Protein AF-A0A8S9LIY4-F1 (afdb_monomer)

InterPro domains:
  IPR002048 EF-hand domain [PF13499] (21-71)
  IPR002048 EF-hand domain [PF13499] (81-145)
  IPR002048 EF-hand domain [PS50222] (8-41)
  IPR002048 EF-hand domain [PS50222] (42-77)
  IPR002048 EF-hand domain [PS50222] (79-114)
  IPR002048 EF-hand domain [PS50222] (115-150)
  IPR002048 EF-hand domain [SM00054] (12-38)
  IPR002048 EF-hand domain [SM00054] (46-74)
  IPR002048 EF-hand domain [SM00054] (83-111)
  IPR002048 EF-hand domain [SM00054] (119-147)
  IPR002048 EF-hand domain [cd00051] (83-145)
  IPR011992 EF-hand domain pair [SSF47473] (21-152)
  IPR018247 EF-Hand 1, calcium-binding site [PS00018] (55-67)
  IPR018247 EF-Hand 1, calcium-binding site [PS00018] (92-104)
  IPR018247 EF-Hand 1, calcium-binding site [PS00018] (128-140)

Nearest PDB structures (foldseek):
  2f2p-assembly1_A  TM=7.653E-01  e=2.670E-17  Bos taurus
  4e53-assembly2_B  TM=7.911E-01  e=5.094E-17  Mus musculus
  6dah-assembly4_D  TM=6.754E-01  e=2.111E-17  Homo sapiens
  1k93-assembly2_E  TM=5.126E-01  e=1.080E-15  Homo sapiens
  3g43-assembly1_C  TM=4.622E-01  e=1.967E-16  Homo sapiens

Radius of gyration: 24.51 Å; Cα contacts (8 Å, |Δi|>4): 371; chains: 1; bounding box: 62×74×58 Å

pLDDT: mean 70.47, std 18.88, range [30.75, 98.31]

Foldseek 3Di:
DDDPDDDDDPVRVVVLCVVQDDPQWAALVSVQVSCVVVVDHDDSVVSQVLCVVQVPVPPRTAGPVSVVVSCVVVVVVVVVVVVLVVVVCQQCVVPPQWHALVSVQVSCVVVVHHDDSVLSQVVQVVLPPPPPRIHGSVSSVCQQVLAFPPDDDPPPDGDGGGDLVSQLSVQDVLLLVLLVVVCVVLPAAAEEEQEDPVQFDWDQDPVRDTDTPCVQSVVLRQLVNQCLQCPVPDFFAGEYEYHYPDPDPCRNVVVVVGHNYDYLVVSCVSDVVPDPDPVSSVSSSSSNNVSHPYYEYCFDPDLPHRHSGQPCVGHVDGDPRSVVVVVVVVVVVD

Sequence (334 aa):
MRSLGQNPTEAELQDMINEVDADGCITTKELGTVMRSLGQNPTEAELQDMINEVDADGNGTIDFPEFLNLMARKMKDTDSEEELKEAFRVFDKDQNGFISAAELRHVMTNLGEKLTDEEVDEMIKEADVDGDGQINYEEFVKVMMAKFVECKDRGNRSSVMLPYSFLPNMAAPSLRNAAEKIKAQLGDYDAIHVRRGDKLKTRKDRFGVERIQFPHLDRDTRPEFILRRIEKKIPHGRTLFIGSNERTPGFFSPLAVRYKLAYSSNFSEVMDPIIKNNYQLFMVERLVMMGAKTFFKTFKEYETDLTLTDDPKKNKNWEIPVYTMEDERKESVS

Organism: Brassica cretica (NCBI:txid69181)

Secondary structure (DSSP, 8-state):
-PPTT-PPPHHHHHHHHHHH-SSS-B-HHHHHHHHHHTT----HHHHHHHHHHH-SS-SSSB-HHHHHHHHHHHHHHHHHHHHHHHHHHHH-SS-SSEE-HHHHHHHHHHTT----HHHHHHHHHTT-SS-SSSEEHHHHHHHHHHHSTTEE-TT--EE----TTTHHHHS-HHHHHHHHHHHHHH-SEEEEEE--TTT--EEE-TTS-EEES-HHHHHHTSHHHHHHHHTTTS-TT-EEEEEE---STTTTGGGGGTSEEE-GGGGHHHHTTT--SHHHHHHHHHHHHHT-SSEEESS-SSTT-EES---TTT-SS-PPPTTTHHHHHHHTT-

Mean predicted aligned error: 18.17 Å

Structure (mmCIF, N/CA/C/O backbone):
data_AF-A0A8S9LIY4-F1
#
_entry.id   AF-A0A8S9LIY4-F1
#
loop_
_atom_site.group_PDB
_atom_site.id
_atom_site.type_symbol
_atom_site.label_atom_id
_atom_site.label_alt_id
_atom_site.label_comp_id
_atom_site.label_asym_id
_atom_site.label_entity_id
_atom_site.label_seq_id
_atom_site.pdbx_PDB_ins_code
_atom_site.Cartn_x
_atom_site.Cartn_y
_atom_site.Cartn_z
_atom_site.occupancy
_atom_site.B_iso_or_equiv
_atom_site.auth_seq_id
_atom_site.auth_comp_id
_atom_site.auth_asym_id
_atom_site.auth_atom_id
_atom_site.pdbx_PDB_model_num
ATOM 1 N N . MET A 1 1 ? 28.473 34.240 -8.766 1.00 31.59 1 MET A N 1
ATOM 2 C CA . MET A 1 1 ? 28.123 33.642 -7.459 1.00 31.59 1 MET A CA 1
ATOM 3 C C . MET A 1 1 ? 26.763 32.982 -7.622 1.00 31.59 1 MET A C 1
ATOM 5 O O . MET A 1 1 ? 25.798 33.706 -7.831 1.00 31.59 1 MET A O 1
ATOM 9 N N . ARG A 1 2 ? 26.706 31.643 -7.657 1.00 36.44 2 ARG A N 1
ATOM 10 C CA . ARG A 1 2 ? 25.443 30.883 -7.727 1.00 36.44 2 ARG A CA 1
ATOM 11 C C . ARG A 1 2 ? 24.702 30.995 -6.388 1.00 36.44 2 ARG A C 1
ATOM 13 O O . ARG A 1 2 ? 25.347 31.000 -5.341 1.00 36.44 2 ARG A O 1
ATOM 20 N N . SER A 1 3 ? 23.372 31.077 -6.423 1.00 30.75 3 SER A N 1
ATOM 21 C CA . SER A 1 3 ? 22.535 30.813 -5.251 1.00 30.75 3 SER A CA 1
ATOM 22 C C . SER A 1 3 ? 22.526 29.308 -4.992 1.00 30.75 3 SER A C 1
ATOM 24 O O . SER A 1 3 ? 22.235 28.533 -5.901 1.00 30.75 3 SER A O 1
ATOM 26 N N . LEU A 1 4 ? 22.862 28.905 -3.770 1.00 35.00 4 LEU A N 1
ATOM 27 C CA . LEU A 1 4 ? 22.753 27.526 -3.293 1.00 35.00 4 LEU A CA 1
ATOM 28 C C . LEU A 1 4 ? 21.287 27.071 -3.436 1.00 35.00 4 LEU A C 1
ATOM 30 O O . LEU A 1 4 ? 20.407 27.740 -2.897 1.00 35.00 4 LEU A O 1
ATOM 34 N N . GLY A 1 5 ? 21.030 26.003 -4.200 1.00 40.34 5 GLY A N 1
ATOM 35 C CA . GLY A 1 5 ? 19.692 25.402 -4.344 1.00 40.34 5 GLY A CA 1
ATOM 36 C C . GLY A 1 5 ? 19.106 25.317 -5.762 1.00 40.34 5 GLY A C 1
ATOM 37 O O . GLY A 1 5 ? 17.924 25.024 -5.901 1.00 40.34 5 GLY A O 1
ATOM 38 N N . GLN A 1 6 ? 19.875 25.579 -6.828 1.00 40.19 6 GLN A N 1
ATOM 39 C CA . GLN A 1 6 ? 19.464 25.209 -8.192 1.00 40.19 6 GLN A CA 1
ATOM 40 C C . GLN A 1 6 ? 20.325 24.064 -8.717 1.00 40.19 6 GLN A C 1
ATOM 42 O O . GLN A 1 6 ? 21.547 24.196 -8.803 1.00 40.19 6 GLN A O 1
ATOM 47 N N . ASN A 1 7 ? 19.663 22.968 -9.092 1.00 45.53 7 ASN A N 1
ATOM 48 C CA . ASN A 1 7 ? 20.298 21.836 -9.752 1.00 45.53 7 ASN A CA 1
ATOM 49 C C . ASN A 1 7 ? 20.911 22.269 -11.091 1.00 45.53 7 ASN A C 1
ATOM 51 O O . ASN A 1 7 ? 20.241 22.980 -11.850 1.00 45.53 7 ASN A O 1
ATOM 55 N N . PRO A 1 8 ? 22.155 21.852 -11.392 1.00 54.28 8 PRO A N 1
ATOM 56 C CA . PRO A 1 8 ? 22.791 22.165 -12.661 1.00 54.28 8 PRO A CA 1
ATOM 57 C C . PRO A 1 8 ? 21.979 21.579 -13.820 1.00 54.28 8 PRO A C 1
ATOM 59 O O . PRO A 1 8 ? 21.509 20.441 -13.777 1.00 54.28 8 PRO A O 1
ATOM 62 N N . THR A 1 9 ? 21.787 22.385 -14.855 1.00 58.50 9 THR A N 1
ATOM 63 C CA . THR A 1 9 ? 21.124 21.990 -16.100 1.00 58.50 9 THR A CA 1
ATOM 64 C C . THR A 1 9 ? 21.966 20.976 -16.878 1.00 58.50 9 THR A C 1
ATOM 66 O O . THR A 1 9 ? 23.175 20.884 -16.690 1.00 58.50 9 THR A O 1
ATOM 69 N N . GLU A 1 10 ? 21.342 20.235 -17.800 1.00 51.16 10 GLU A N 1
ATOM 70 C CA . GLU A 1 10 ? 22.031 19.285 -18.694 1.00 51.16 10 GLU A CA 1
ATOM 71 C C . GLU A 1 10 ? 23.231 19.925 -19.417 1.00 51.16 10 GLU A C 1
ATOM 73 O O . GLU A 1 10 ? 24.284 19.306 -19.532 1.00 51.16 10 GLU A O 1
ATOM 78 N N . ALA A 1 11 ? 23.106 21.197 -19.811 1.00 57.12 11 ALA A N 1
ATOM 79 C CA . ALA A 1 11 ? 24.188 21.968 -20.419 1.00 57.12 11 ALA A CA 1
ATOM 80 C C . ALA A 1 11 ? 25.346 22.245 -19.443 1.00 57.12 11 ALA A C 1
ATOM 82 O O . ALA A 1 11 ? 26.505 22.118 -19.814 1.00 57.12 11 ALA A O 1
ATOM 83 N N . GLU A 1 12 ? 25.052 22.567 -18.182 1.00 61.72 12 GLU A N 1
ATOM 84 C CA . GLU A 1 12 ? 26.084 22.804 -17.165 1.00 61.72 12 GLU A CA 1
ATOM 85 C C . GLU A 1 12 ? 26.792 21.507 -16.757 1.00 61.72 12 GLU A C 1
ATOM 87 O O . GLU A 1 12 ? 27.991 21.522 -16.502 1.00 61.72 12 GLU A O 1
ATOM 92 N N . LEU A 1 13 ? 26.073 20.381 -16.725 1.00 57.84 13 LEU A N 1
ATOM 93 C CA . LEU A 1 13 ? 26.670 19.060 -16.518 1.00 57.84 13 LEU A CA 1
ATOM 94 C C . LEU A 1 13 ? 27.585 18.678 -17.684 1.00 57.84 1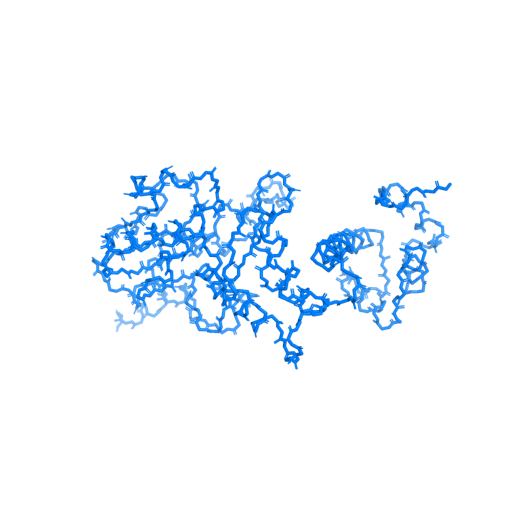3 LEU A C 1
ATOM 96 O O . LEU A 1 13 ? 28.661 18.134 -17.460 1.00 57.84 13 LEU A O 1
ATOM 100 N N . GLN A 1 14 ? 27.183 19.000 -18.913 1.00 59.78 14 GLN A N 1
ATOM 101 C CA . GLN A 1 14 ? 27.998 18.768 -20.098 1.00 59.78 14 GLN A CA 1
ATOM 102 C C . GLN A 1 14 ? 29.264 19.635 -20.106 1.00 59.78 14 GLN A C 1
ATOM 104 O O . GLN A 1 14 ? 30.338 19.132 -20.424 1.00 59.78 14 GLN A O 1
ATOM 109 N N . ASP A 1 15 ? 29.168 20.897 -19.686 1.00 67.25 15 ASP A N 1
ATOM 110 C CA . ASP A 1 15 ? 30.331 21.778 -19.546 1.00 67.25 15 ASP A CA 1
ATOM 111 C C . ASP A 1 15 ? 31.303 21.273 -18.467 1.00 67.25 15 ASP A C 1
ATOM 113 O O . ASP A 1 15 ? 32.504 21.207 -18.713 1.00 67.25 15 ASP A O 1
ATOM 117 N N . MET A 1 16 ? 30.798 20.828 -17.310 1.00 63.75 16 MET A N 1
ATOM 118 C CA . MET A 1 16 ? 31.630 20.267 -16.235 1.00 63.75 16 MET A CA 1
ATOM 119 C C . MET A 1 16 ? 32.363 18.987 -16.651 1.00 63.75 16 MET A C 1
ATOM 121 O O . MET A 1 16 ? 33.487 18.771 -16.208 1.00 63.75 16 MET A O 1
ATOM 125 N N . ILE A 1 17 ? 31.744 18.147 -17.489 1.00 59.59 17 ILE A N 1
ATOM 126 C CA . ILE A 1 17 ? 32.388 16.954 -18.056 1.00 59.59 17 ILE A CA 1
ATOM 127 C C . ILE A 1 17 ? 33.463 17.361 -19.052 1.00 59.59 17 ILE A C 1
ATOM 129 O O . ILE A 1 17 ? 34.583 16.895 -18.927 1.00 59.59 17 ILE A O 1
ATOM 133 N N . ASN A 1 18 ? 33.167 18.260 -19.992 1.00 66.38 18 ASN A N 1
ATOM 134 C CA . ASN A 1 18 ? 34.141 18.703 -20.996 1.00 66.38 18 ASN A CA 1
ATOM 135 C C . ASN A 1 18 ? 35.391 19.358 -20.370 1.00 66.38 18 ASN A C 1
ATOM 137 O O . ASN A 1 18 ? 36.435 19.438 -21.013 1.00 66.38 18 ASN A O 1
ATOM 141 N N . GLU A 1 19 ? 35.289 19.857 -19.134 1.00 66.00 19 GLU A N 1
ATOM 142 C CA . GLU A 1 19 ? 36.422 20.392 -18.370 1.00 66.00 19 GLU A CA 1
ATOM 143 C C . GLU A 1 19 ? 37.324 19.309 -17.751 1.00 66.00 19 GLU A C 1
ATOM 145 O O . GLU A 1 19 ? 38.500 19.583 -17.497 1.00 66.00 19 GLU A O 1
ATOM 150 N N . VAL A 1 20 ? 36.803 18.102 -17.499 1.00 63.50 20 VAL A N 1
ATOM 151 C CA . VAL A 1 20 ? 37.546 16.990 -16.872 1.00 63.50 20 VAL A CA 1
ATOM 152 C C . VAL A 1 20 ? 37.834 15.826 -17.821 1.00 63.50 20 VAL A C 1
ATOM 154 O O . VAL A 1 20 ? 38.796 15.106 -17.589 1.00 63.50 20 VAL A O 1
ATOM 157 N N . ASP A 1 21 ? 37.031 15.657 -18.867 1.00 65.19 21 ASP A N 1
ATOM 158 C CA . ASP A 1 21 ? 37.103 14.588 -19.858 1.00 65.19 21 ASP A CA 1
ATOM 159 C C . ASP A 1 21 ? 37.876 15.070 -21.095 1.00 65.19 21 ASP A C 1
ATOM 161 O O . ASP A 1 21 ? 37.466 16.003 -21.791 1.00 65.19 21 ASP A O 1
ATOM 165 N N . ALA A 1 22 ? 39.020 14.437 -21.356 1.00 61.66 22 ALA A N 1
ATOM 166 C CA . ALA A 1 22 ? 39.884 14.754 -22.490 1.00 61.66 22 ALA A CA 1
ATOM 167 C C . ALA A 1 22 ? 39.866 13.683 -23.597 1.00 61.66 22 ALA A C 1
ATOM 169 O O . ALA A 1 22 ? 40.333 13.961 -24.706 1.00 61.66 22 ALA A O 1
ATOM 170 N N . ASP A 1 23 ? 39.369 12.476 -23.317 1.00 68.19 23 ASP A N 1
ATOM 171 C CA . ASP A 1 23 ? 39.436 11.311 -24.210 1.00 68.19 23 ASP A CA 1
ATOM 172 C C . ASP A 1 23 ? 38.068 10.672 -24.522 1.00 68.19 23 ASP A C 1
ATOM 174 O O . ASP A 1 23 ? 37.993 9.748 -25.337 1.00 68.19 23 ASP A O 1
ATOM 178 N N . GLY A 1 24 ? 36.984 11.239 -23.990 1.00 63.53 24 GLY A N 1
ATOM 179 C CA . GLY A 1 24 ? 35.602 10.811 -24.186 1.00 63.53 24 GLY A CA 1
ATOM 180 C C . GLY A 1 24 ? 35.134 9.753 -23.185 1.00 63.53 24 GLY A C 1
ATOM 181 O O . GLY A 1 24 ? 34.085 9.148 -23.422 1.00 63.53 24 GLY A O 1
ATOM 182 N N . CYS A 1 25 ? 35.914 9.473 -22.135 1.00 66.75 25 CYS A N 1
ATOM 183 C CA . CYS A 1 25 ? 35.645 8.457 -21.118 1.00 66.75 25 CYS A CA 1
ATOM 184 C C . CYS A 1 25 ? 35.995 8.996 -19.723 1.00 66.75 25 CYS A C 1
ATOM 186 O O . CYS A 1 25 ? 37.071 9.531 -19.495 1.00 66.75 25 CYS A O 1
ATOM 188 N N . ILE A 1 26 ? 35.110 8.808 -18.743 1.00 69.38 26 ILE A N 1
ATOM 189 C CA . ILE A 1 26 ? 35.306 9.316 -17.381 1.00 69.38 26 ILE A CA 1
ATOM 190 C C . ILE A 1 26 ? 35.890 8.210 -16.500 1.00 69.38 26 ILE A C 1
ATOM 192 O O . ILE A 1 26 ? 35.256 7.185 -16.235 1.00 69.38 26 ILE A O 1
ATOM 196 N N . THR A 1 27 ? 37.100 8.435 -15.998 1.00 78.06 27 THR A N 1
ATOM 197 C CA . THR A 1 27 ? 37.787 7.544 -15.054 1.00 78.06 27 THR A CA 1
ATOM 198 C C . THR A 1 27 ? 37.346 7.775 -13.600 1.00 78.06 27 THR A C 1
ATOM 200 O O . THR A 1 27 ? 36.755 8.803 -13.259 1.00 78.06 27 THR A O 1
ATOM 203 N N . THR A 1 28 ? 37.698 6.856 -12.684 1.00 74.75 28 THR A N 1
ATOM 204 C CA . THR A 1 28 ? 37.429 6.981 -11.227 1.00 74.75 28 THR A CA 1
ATOM 205 C C . THR A 1 28 ? 37.903 8.323 -10.656 1.00 74.75 28 THR A C 1
ATOM 207 O O . THR A 1 28 ? 37.235 8.941 -9.823 1.00 74.75 28 THR A O 1
ATOM 210 N N . LYS A 1 29 ? 39.050 8.812 -11.139 1.00 78.75 29 LYS A N 1
ATOM 211 C CA . LYS A 1 29 ? 39.688 10.050 -10.677 1.00 78.75 29 LYS A CA 1
ATOM 212 C C . LYS A 1 29 ? 38.955 11.294 -11.165 1.00 78.75 29 LYS A C 1
ATOM 214 O O . LYS A 1 29 ? 38.803 12.251 -10.398 1.00 78.75 29 LYS A O 1
ATOM 219 N N . GLU A 1 30 ? 38.504 11.283 -12.413 1.00 76.56 30 GLU A N 1
ATOM 220 C CA . GLU A 1 30 ? 37.721 12.375 -12.999 1.00 76.56 30 GLU A CA 1
ATOM 221 C C . GLU A 1 30 ? 36.338 12.435 -12.353 1.00 76.56 30 GLU A C 1
ATOM 223 O O . GLU A 1 30 ? 35.937 13.500 -11.882 1.00 76.56 30 GLU A O 1
ATOM 228 N N . LEU A 1 31 ? 35.687 11.281 -12.161 1.00 72.75 31 LEU A N 1
ATOM 229 C CA . LEU A 1 31 ? 34.431 11.174 -11.418 1.00 72.75 31 LEU A CA 1
ATOM 230 C C . LEU A 1 31 ? 34.564 11.735 -9.994 1.00 72.75 31 LEU A C 1
ATOM 232 O O . LEU A 1 31 ? 33.757 12.560 -9.566 1.00 72.75 31 LEU A O 1
ATOM 236 N N . GLY A 1 32 ? 35.625 11.366 -9.272 1.00 74.12 32 GLY A N 1
ATOM 237 C CA . GLY A 1 32 ? 35.889 11.898 -7.934 1.00 74.12 32 GLY A CA 1
ATOM 238 C C . GLY A 1 32 ? 36.123 13.412 -7.916 1.00 74.12 32 GLY A C 1
ATOM 239 O O . GLY A 1 32 ? 35.762 14.084 -6.949 1.00 74.12 32 GLY A O 1
ATOM 240 N N . THR A 1 33 ? 36.707 13.969 -8.977 1.00 76.75 33 THR A N 1
ATOM 241 C CA . THR A 1 33 ? 36.924 15.418 -9.115 1.00 76.75 33 THR A CA 1
ATOM 242 C C . THR A 1 33 ? 35.603 16.154 -9.331 1.00 76.75 33 THR A C 1
ATOM 244 O O . THR A 1 33 ? 35.338 17.140 -8.639 1.00 76.75 33 THR A O 1
ATOM 247 N N . VAL A 1 34 ? 34.731 15.623 -10.192 1.00 70.75 34 VAL A N 1
ATOM 248 C CA . VAL A 1 34 ? 33.385 16.166 -10.427 1.00 70.75 34 VAL A CA 1
ATOM 249 C C . VAL A 1 34 ? 32.536 16.098 -9.156 1.00 70.75 34 VAL A C 1
ATOM 251 O O . VAL A 1 34 ? 31.942 17.102 -8.763 1.00 70.75 34 VAL A O 1
ATOM 254 N N . MET A 1 35 ? 32.531 14.971 -8.442 1.00 64.75 35 MET A N 1
ATOM 255 C CA . MET A 1 35 ? 31.738 14.817 -7.214 1.00 64.75 35 MET A CA 1
ATOM 256 C C . MET A 1 35 ? 32.182 15.768 -6.096 1.00 64.75 35 MET A C 1
ATOM 258 O O . MET A 1 35 ? 31.339 16.357 -5.419 1.00 64.75 35 MET A O 1
ATOM 262 N N . ARG A 1 36 ? 33.491 16.012 -5.962 1.00 73.50 36 ARG A N 1
ATOM 263 C CA . ARG A 1 36 ? 34.022 17.015 -5.024 1.00 73.50 36 ARG A CA 1
ATOM 264 C C . ARG A 1 36 ? 33.662 18.441 -5.410 1.00 73.50 36 ARG A C 1
ATOM 266 O O . ARG A 1 36 ? 33.366 19.247 -4.530 1.00 73.50 36 ARG A O 1
ATOM 273 N N . SER A 1 37 ? 33.616 18.750 -6.706 1.00 62.12 37 SER A N 1
ATOM 274 C CA . SER A 1 37 ? 33.167 20.063 -7.190 1.00 62.12 37 SER A CA 1
ATOM 275 C C . SER A 1 37 ? 31.679 20.330 -6.917 1.00 62.12 37 SER A C 1
ATOM 277 O O . SER A 1 37 ? 31.279 21.482 -6.759 1.00 62.12 37 SER A O 1
ATOM 279 N N . LEU A 1 38 ? 30.881 19.263 -6.781 1.00 56.81 38 LEU A N 1
ATOM 280 C CA . LEU A 1 38 ? 29.472 19.297 -6.379 1.00 56.81 38 LEU A CA 1
ATOM 281 C C . LEU A 1 38 ? 29.272 19.233 -4.853 1.00 56.81 38 LEU A C 1
ATOM 283 O O . LEU A 1 38 ? 28.139 19.181 -4.386 1.00 56.81 38 LEU A O 1
ATOM 287 N N . GLY A 1 39 ? 30.355 19.261 -4.067 1.00 57.34 39 GLY A N 1
ATOM 288 C CA . GLY A 1 39 ? 30.297 19.297 -2.604 1.00 57.34 39 GLY A CA 1
ATOM 289 C C . GLY A 1 39 ? 30.223 17.930 -1.917 1.00 57.34 39 GLY A C 1
ATOM 290 O O . GLY A 1 39 ? 30.012 17.884 -0.707 1.00 57.34 39 GLY A O 1
ATOM 291 N N . GLN A 1 40 ? 30.416 16.825 -2.644 1.00 58.44 40 GLN A N 1
ATOM 292 C CA . GLN A 1 40 ? 30.444 15.466 -2.086 1.00 58.44 40 GLN A CA 1
ATOM 293 C C . GLN A 1 40 ? 31.883 14.961 -1.895 1.00 58.44 40 GLN A C 1
ATOM 295 O O . GLN A 1 40 ? 32.762 15.271 -2.690 1.00 58.44 40 GLN A O 1
ATOM 300 N N . ASN A 1 41 ? 32.138 14.132 -0.877 1.00 70.12 41 ASN A N 1
ATOM 301 C CA . ASN A 1 41 ? 33.466 13.554 -0.605 1.00 70.12 41 ASN A CA 1
ATOM 302 C C . ASN A 1 41 ? 33.443 12.013 -0.632 1.00 70.12 41 ASN A C 1
ATOM 304 O O . ASN A 1 41 ? 33.554 11.389 0.423 1.00 70.12 41 ASN A O 1
ATOM 308 N N . PRO A 1 42 ? 33.305 11.390 -1.814 1.00 71.50 42 PRO A N 1
ATOM 309 C CA . PRO A 1 42 ? 33.322 9.936 -1.933 1.00 71.50 42 PRO A CA 1
ATOM 310 C C . PRO A 1 42 ? 34.735 9.357 -1.764 1.00 71.50 42 PRO A C 1
ATOM 312 O O . PRO A 1 42 ? 35.741 9.978 -2.133 1.00 71.50 42 PRO A O 1
ATOM 315 N N . THR A 1 43 ? 34.798 8.144 -1.225 1.00 79.50 43 THR A N 1
ATOM 316 C CA . THR A 1 43 ? 36.000 7.306 -1.141 1.00 79.50 43 THR A CA 1
ATOM 317 C C . THR A 1 43 ? 36.289 6.604 -2.471 1.00 79.50 43 THR A C 1
ATOM 319 O O . THR A 1 43 ? 35.407 6.438 -3.307 1.00 79.50 43 THR A O 1
ATOM 322 N N . GLU A 1 44 ? 37.527 6.140 -2.673 1.00 77.12 44 GLU A N 1
ATOM 323 C CA . GLU A 1 44 ? 37.910 5.432 -3.909 1.00 77.12 44 GLU A CA 1
ATOM 324 C C . GLU A 1 44 ? 37.104 4.136 -4.117 1.00 77.12 44 GLU A C 1
ATOM 326 O O . GLU A 1 44 ? 36.789 3.778 -5.247 1.00 77.12 44 GLU A O 1
ATOM 331 N N . ALA A 1 45 ? 36.731 3.455 -3.027 1.00 75.12 45 ALA A N 1
ATOM 332 C CA . ALA A 1 45 ? 35.885 2.264 -3.084 1.00 75.12 45 ALA A CA 1
ATOM 333 C C . ALA A 1 45 ? 34.463 2.608 -3.554 1.00 75.12 45 ALA A C 1
ATOM 335 O O . ALA A 1 45 ? 33.942 1.951 -4.449 1.00 75.12 45 ALA A O 1
ATOM 336 N N . GLU A 1 46 ? 33.875 3.685 -3.024 1.00 69.50 46 GLU A N 1
ATOM 337 C CA . GLU A 1 46 ? 32.558 4.165 -3.459 1.00 69.50 46 GLU A CA 1
ATOM 338 C C . GLU A 1 46 ? 32.579 4.634 -4.917 1.00 69.50 46 GLU A C 1
ATOM 340 O O . GLU A 1 46 ? 31.636 4.368 -5.654 1.00 69.50 46 GLU A O 1
ATOM 345 N N . LEU A 1 47 ? 33.660 5.285 -5.362 1.00 74.31 47 LEU A N 1
ATOM 346 C CA . LEU A 1 47 ? 33.832 5.677 -6.764 1.00 74.31 47 LEU A CA 1
ATOM 347 C C . LEU A 1 47 ? 33.908 4.458 -7.690 1.00 74.31 47 LEU A C 1
ATOM 349 O O . LEU A 1 47 ? 33.321 4.474 -8.771 1.00 74.31 47 LEU A O 1
ATOM 353 N N . GLN A 1 48 ? 34.592 3.396 -7.262 1.00 78.44 48 GLN A N 1
ATOM 354 C CA . GLN A 1 48 ? 34.688 2.162 -8.033 1.00 78.44 48 GLN A CA 1
ATOM 355 C C . GLN A 1 48 ? 33.347 1.424 -8.105 1.00 78.44 48 GLN A C 1
ATOM 357 O O . GLN A 1 48 ? 32.970 0.952 -9.176 1.00 78.44 48 GLN A O 1
ATOM 362 N N . ASP A 1 49 ? 32.611 1.352 -6.995 1.00 75.62 49 ASP A N 1
ATOM 363 C CA . ASP A 1 49 ? 31.271 0.760 -6.964 1.00 75.62 49 ASP A CA 1
ATOM 364 C C . ASP A 1 49 ? 30.302 1.545 -7.855 1.00 75.62 49 ASP A C 1
ATOM 366 O O . ASP A 1 49 ? 29.552 0.958 -8.631 1.00 75.62 49 ASP A O 1
ATOM 370 N N . MET A 1 50 ? 30.387 2.877 -7.823 1.00 66.75 50 MET A N 1
ATOM 371 C CA . MET A 1 50 ? 29.605 3.758 -8.686 1.00 66.75 50 MET A CA 1
ATOM 372 C C . MET A 1 50 ? 29.864 3.520 -10.175 1.00 66.75 50 MET A C 1
ATOM 374 O O . MET A 1 50 ? 28.914 3.531 -10.953 1.00 66.75 50 MET A O 1
ATOM 378 N N . ILE A 1 51 ? 31.118 3.278 -10.563 1.00 73.31 51 ILE A N 1
ATOM 379 C CA . ILE A 1 51 ? 31.479 2.919 -11.941 1.00 73.31 51 ILE A CA 1
ATOM 380 C C . ILE A 1 51 ? 30.896 1.558 -12.302 1.00 73.31 51 ILE A C 1
ATOM 382 O O . ILE A 1 51 ? 30.161 1.454 -13.277 1.00 73.31 51 ILE A O 1
ATOM 386 N N . ASN A 1 52 ? 31.111 0.543 -11.465 1.00 76.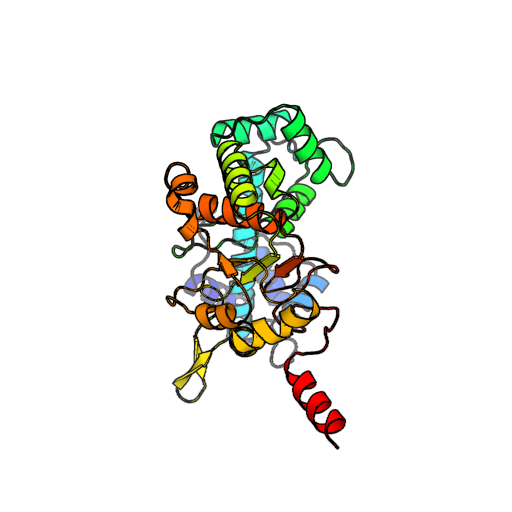38 52 ASN A N 1
ATOM 387 C CA . ASN A 1 52 ? 30.628 -0.818 -11.714 1.00 76.38 52 ASN A CA 1
ATOM 388 C C . ASN A 1 52 ? 29.093 -0.910 -11.854 1.00 76.38 52 ASN A C 1
ATOM 390 O O . ASN A 1 52 ? 28.575 -1.846 -12.462 1.00 76.38 52 ASN A O 1
ATOM 394 N N . GLU A 1 53 ? 28.345 0.023 -11.258 1.00 69.50 53 GLU A N 1
ATOM 395 C CA . GLU A 1 53 ? 26.881 0.061 -11.330 1.00 69.50 53 GLU A CA 1
ATOM 396 C C . GLU A 1 53 ? 26.319 0.592 -12.656 1.00 69.50 53 GLU A C 1
ATOM 398 O O . GLU A 1 53 ? 25.147 0.325 -12.970 1.00 69.50 53 GLU A O 1
ATOM 403 N N . VAL A 1 54 ? 27.104 1.379 -13.397 1.00 65.25 54 VAL A N 1
ATOM 404 C CA . VAL A 1 54 ? 26.655 2.058 -14.625 1.00 65.25 54 VAL A CA 1
ATOM 405 C C . VAL A 1 54 ? 27.450 1.677 -15.864 1.00 65.25 54 VAL A C 1
ATOM 407 O O . VAL A 1 54 ? 26.883 1.804 -16.943 1.00 65.25 54 VAL A O 1
ATOM 410 N N . ASP A 1 55 ? 28.672 1.171 -15.691 1.00 72.75 55 ASP A N 1
ATOM 411 C CA . ASP A 1 55 ? 29.552 0.608 -16.719 1.00 72.75 55 ASP A CA 1
ATOM 412 C C . ASP A 1 55 ? 28.903 -0.647 -17.326 1.00 72.75 55 ASP A C 1
ATOM 414 O O . ASP A 1 55 ? 29.021 -1.775 -16.832 1.00 72.75 55 ASP A O 1
ATOM 418 N N . ALA A 1 56 ? 28.093 -0.427 -18.357 1.00 68.56 56 ALA A N 1
ATOM 419 C CA . ALA A 1 56 ? 27.272 -1.447 -18.986 1.00 68.56 56 ALA A CA 1
ATOM 420 C C . ALA A 1 56 ? 28.069 -2.262 -20.008 1.00 68.56 56 ALA A C 1
ATOM 422 O O . ALA A 1 56 ? 27.681 -3.398 -20.317 1.00 68.56 56 ALA A O 1
ATOM 423 N N . ASP A 1 57 ? 29.146 -1.690 -20.544 1.00 72.94 57 ASP A N 1
ATOM 424 C CA . ASP A 1 57 ? 30.046 -2.357 -21.478 1.00 72.94 57 ASP A CA 1
ATOM 425 C C . ASP A 1 57 ? 31.234 -3.058 -20.782 1.00 72.94 57 ASP A C 1
ATOM 427 O O . ASP A 1 57 ? 31.881 -3.916 -21.393 1.00 72.94 57 ASP A O 1
ATOM 431 N N . GLY A 1 58 ? 31.432 -2.802 -19.484 1.00 77.50 58 GLY A N 1
ATOM 432 C CA . GLY A 1 58 ? 32.433 -3.437 -18.632 1.00 77.50 58 GLY A CA 1
ATOM 433 C C . GLY A 1 58 ? 33.854 -2.969 -18.934 1.00 77.50 58 GLY A C 1
ATOM 434 O O . GLY A 1 58 ? 34.803 -3.733 -18.714 1.00 77.50 58 GLY A O 1
ATOM 435 N N . ASN A 1 59 ? 34.011 -1.775 -19.508 1.00 77.62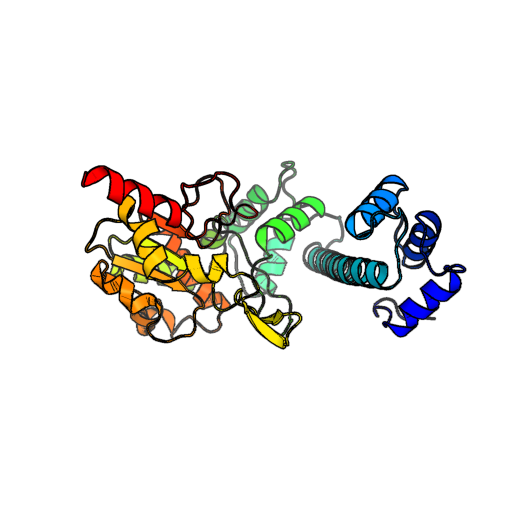 59 ASN A N 1
ATOM 436 C CA . ASN A 1 59 ? 35.304 -1.243 -19.926 1.00 77.62 59 ASN A CA 1
ATOM 437 C C . ASN A 1 59 ? 36.100 -0.603 -18.765 1.00 77.62 59 ASN A C 1
ATOM 439 O O . ASN A 1 59 ? 37.281 -0.287 -18.934 1.00 77.62 59 ASN A O 1
ATOM 443 N N . GLY A 1 60 ? 35.497 -0.484 -17.575 1.00 72.56 60 GLY A N 1
ATOM 444 C CA . GLY A 1 60 ? 36.102 0.070 -16.363 1.00 72.56 60 GLY A CA 1
ATOM 445 C C . GLY A 1 60 ? 36.128 1.600 -16.308 1.00 72.56 60 GLY A C 1
ATOM 446 O O . GLY A 1 60 ? 36.773 2.166 -15.421 1.00 72.56 60 GLY A O 1
ATOM 447 N N . THR A 1 61 ? 35.453 2.266 -17.242 1.00 71.81 61 THR A N 1
ATOM 448 C CA . THR A 1 61 ? 35.271 3.719 -17.341 1.00 71.81 61 THR A CA 1
ATOM 449 C C . THR A 1 61 ? 33.796 4.037 -17.593 1.00 71.81 61 THR A C 1
ATOM 451 O O . THR A 1 61 ? 33.002 3.135 -17.819 1.00 71.81 61 THR A O 1
ATOM 454 N N . ILE A 1 62 ? 33.403 5.304 -17.482 1.00 66.50 62 ILE A N 1
ATOM 455 C CA . ILE A 1 62 ? 32.018 5.732 -17.705 1.00 66.50 62 ILE A CA 1
ATOM 456 C C . ILE A 1 62 ? 31.962 6.559 -18.983 1.00 66.50 62 ILE A C 1
ATOM 458 O O . ILE A 1 62 ? 32.587 7.619 -19.055 1.00 66.50 62 ILE A O 1
ATOM 462 N N . ASP A 1 63 ? 31.175 6.125 -19.961 1.00 64.50 63 ASP A N 1
ATOM 463 C CA . ASP A 1 63 ? 30.897 6.938 -21.143 1.00 64.50 63 ASP A CA 1
ATOM 464 C C . ASP A 1 63 ? 29.819 8.011 -20.877 1.00 64.50 63 ASP A C 1
ATOM 466 O O . ASP A 1 63 ? 29.143 8.041 -19.847 1.00 64.50 63 ASP A O 1
ATOM 470 N N . PHE A 1 64 ? 29.644 8.955 -21.802 1.00 52.28 64 PHE A N 1
ATOM 471 C CA . PHE A 1 64 ? 28.701 10.062 -21.610 1.00 52.28 64 PHE A CA 1
ATOM 472 C C . PHE A 1 64 ? 27.237 9.603 -21.347 1.00 52.28 64 PHE A C 1
ATOM 474 O O . PHE A 1 64 ? 26.603 10.115 -20.416 1.00 52.28 64 PHE A O 1
ATOM 481 N N . PRO A 1 65 ? 26.669 8.629 -22.089 1.00 57.31 65 PRO A N 1
ATOM 482 C CA . PRO A 1 65 ? 25.387 7.999 -21.744 1.00 57.31 65 PRO A CA 1
ATOM 483 C C . PRO A 1 65 ? 25.315 7.352 -20.348 1.00 57.31 65 PRO A C 1
ATOM 485 O O . PRO A 1 65 ? 24.286 7.465 -19.668 1.00 57.31 65 PRO A O 1
ATOM 488 N N . GLU A 1 66 ? 26.361 6.658 -19.914 1.00 61.94 66 GLU A N 1
ATOM 489 C CA . GLU A 1 66 ? 26.451 6.020 -18.597 1.00 61.94 66 GLU A CA 1
ATOM 490 C C . GLU A 1 66 ? 26.555 7.067 -17.484 1.00 61.94 66 GLU A C 1
ATOM 492 O O . GLU A 1 66 ? 25.876 6.959 -16.458 1.00 61.94 66 GLU A O 1
ATOM 497 N N . PHE A 1 67 ? 27.283 8.155 -17.733 1.00 56.22 67 PHE A N 1
ATOM 498 C CA . PHE A 1 67 ? 27.412 9.290 -16.827 1.00 56.22 67 PHE A CA 1
ATOM 499 C C . PHE A 1 67 ? 26.086 10.022 -16.627 1.00 56.22 67 PHE A C 1
ATOM 501 O O . PHE A 1 67 ? 25.705 10.327 -15.496 1.00 56.22 67 PHE A O 1
ATOM 508 N N . LEU A 1 68 ? 25.329 10.262 -17.702 1.00 53.53 68 LEU A N 1
ATOM 509 C CA . LEU A 1 68 ? 23.993 10.855 -17.599 1.00 53.53 68 LEU A CA 1
ATOM 510 C C . LEU A 1 68 ? 23.045 9.973 -16.778 1.00 53.53 68 LEU A C 1
ATOM 512 O O . LEU A 1 68 ? 22.241 10.491 -16.004 1.00 53.53 68 LEU A O 1
ATOM 516 N N . ASN A 1 69 ? 23.151 8.646 -16.894 1.00 56.78 69 ASN A N 1
ATOM 517 C CA . ASN A 1 69 ? 22.377 7.721 -16.064 1.00 56.78 69 ASN A CA 1
ATOM 518 C C . ASN A 1 69 ? 22.822 7.739 -14.595 1.00 56.78 69 ASN A C 1
ATOM 520 O O . ASN A 1 69 ? 21.966 7.708 -13.704 1.00 56.78 69 ASN A O 1
ATOM 524 N N . LEU A 1 70 ? 24.129 7.813 -14.341 1.00 58.69 70 LEU A N 1
ATOM 525 C CA . LEU A 1 70 ? 24.702 7.938 -13.003 1.00 58.69 70 LEU A CA 1
ATOM 526 C C . LEU A 1 70 ? 24.240 9.233 -12.324 1.00 58.69 70 LEU A C 1
ATOM 528 O O . LEU A 1 70 ? 23.725 9.189 -11.208 1.00 58.69 70 LEU A O 1
ATOM 532 N N . MET A 1 71 ? 24.331 10.367 -13.022 1.00 47.97 71 MET A N 1
ATOM 533 C CA . MET A 1 71 ? 23.904 11.673 -12.519 1.00 47.97 71 MET A CA 1
ATOM 534 C C . MET A 1 71 ? 22.388 11.770 -12.390 1.00 47.97 71 MET A C 1
ATOM 536 O O . MET A 1 71 ? 21.906 12.238 -11.370 1.00 47.97 71 MET A O 1
ATOM 540 N N . ALA A 1 72 ? 21.597 11.252 -13.331 1.00 48.03 72 ALA A N 1
ATOM 541 C CA . ALA A 1 72 ? 20.138 11.237 -13.190 1.00 48.03 72 ALA A CA 1
ATOM 542 C C . ALA A 1 72 ? 19.665 10.396 -11.988 1.00 48.03 72 ALA A C 1
ATOM 544 O O . ALA A 1 72 ? 18.631 10.702 -11.387 1.00 48.03 72 ALA A O 1
ATOM 545 N N . ARG A 1 73 ? 20.405 9.337 -11.620 1.00 52.66 73 ARG A N 1
ATOM 546 C CA . ARG A 1 73 ? 20.175 8.577 -10.380 1.00 52.66 73 ARG A CA 1
ATOM 547 C C . ARG A 1 73 ? 20.642 9.357 -9.153 1.00 52.66 73 ARG A C 1
ATOM 549 O O . ARG A 1 73 ? 19.841 9.569 -8.252 1.00 52.66 73 ARG A O 1
ATOM 556 N N . LYS A 1 74 ? 21.880 9.855 -9.151 1.00 49.69 74 LYS A N 1
ATOM 557 C CA . LYS A 1 74 ? 22.467 10.582 -8.016 1.00 49.69 74 LYS A CA 1
ATOM 558 C C . LYS A 1 74 ? 21.794 11.917 -7.732 1.00 49.69 74 LYS A C 1
ATOM 560 O O . LYS A 1 74 ? 21.629 12.235 -6.568 1.00 49.69 74 LYS A O 1
ATOM 565 N N . MET A 1 75 ? 21.371 12.677 -8.736 1.00 38.69 75 MET A N 1
ATOM 566 C CA . MET A 1 75 ? 20.604 13.916 -8.556 1.00 38.69 75 MET A CA 1
ATOM 567 C C . MET A 1 75 ? 19.239 13.612 -7.950 1.00 38.69 75 MET A C 1
ATOM 569 O O . MET A 1 75 ? 18.826 14.283 -7.022 1.00 38.69 75 MET A O 1
ATOM 573 N N . LYS A 1 76 ? 18.586 12.527 -8.376 1.00 43.69 76 LYS A N 1
ATOM 574 C CA . LYS A 1 76 ? 17.333 12.071 -7.768 1.00 43.69 76 LYS A CA 1
ATOM 575 C C . LYS A 1 76 ? 17.513 11.589 -6.322 1.00 43.69 76 LYS A C 1
ATOM 577 O O . LYS A 1 76 ? 16.602 11.777 -5.522 1.00 43.69 76 LYS A O 1
ATOM 582 N N . ASP A 1 77 ? 18.656 10.985 -6.005 1.00 43.97 77 ASP A N 1
ATOM 583 C CA . ASP A 1 77 ? 18.993 10.542 -4.650 1.00 43.97 77 ASP A CA 1
ATOM 584 C C . ASP A 1 77 ? 19.442 11.722 -3.759 1.00 43.97 77 ASP A C 1
ATOM 586 O O . ASP A 1 77 ? 19.048 11.792 -2.599 1.00 43.97 77 ASP A O 1
ATOM 590 N N . THR A 1 78 ? 20.174 12.695 -4.312 1.00 35.97 78 THR A N 1
ATOM 591 C CA . THR A 1 78 ? 20.641 13.917 -3.627 1.00 35.97 78 THR A CA 1
ATOM 592 C C . THR A 1 78 ? 19.478 14.872 -3.367 1.00 35.97 78 THR A C 1
ATOM 594 O O . THR A 1 78 ? 19.342 15.336 -2.243 1.00 35.97 78 THR A O 1
ATOM 597 N N . ASP A 1 79 ? 18.577 15.069 -4.337 1.00 39.69 79 ASP A N 1
ATOM 598 C CA . ASP A 1 79 ? 17.314 15.796 -4.149 1.00 39.69 79 ASP A CA 1
ATOM 599 C C . ASP A 1 79 ? 16.496 15.148 -3.025 1.00 39.69 79 ASP A C 1
ATOM 601 O O . ASP A 1 79 ? 15.981 15.833 -2.147 1.00 39.69 79 ASP A O 1
ATOM 605 N N . SER A 1 80 ? 16.423 13.811 -2.991 1.00 47.16 80 SER A N 1
ATOM 606 C CA . SER A 1 80 ? 15.717 13.113 -1.916 1.00 47.16 80 SER A CA 1
ATOM 607 C C . SER A 1 80 ? 16.427 13.190 -0.562 1.00 47.16 80 SER A C 1
ATOM 609 O O . SER A 1 80 ? 15.754 13.239 0.459 1.00 47.16 80 SER A O 1
ATOM 611 N N . GLU A 1 81 ? 17.759 13.232 -0.515 1.00 50.16 81 GLU A N 1
ATOM 612 C CA . GLU A 1 81 ? 18.511 13.385 0.734 1.00 50.16 81 GLU A CA 1
ATOM 613 C C . GLU A 1 81 ? 18.427 14.819 1.275 1.00 50.16 81 GLU A C 1
ATOM 615 O O . GLU A 1 81 ? 18.257 15.015 2.477 1.00 50.16 81 GLU A O 1
ATOM 620 N N . GLU A 1 82 ? 18.499 15.830 0.408 1.00 49.50 82 GLU A N 1
ATOM 621 C CA . GLU A 1 82 ? 18.298 17.229 0.786 1.00 49.50 82 GLU A CA 1
ATOM 622 C C . GLU A 1 82 ? 16.860 17.474 1.256 1.00 49.50 82 GLU A C 1
ATOM 624 O O . GLU A 1 82 ? 16.673 18.057 2.324 1.00 49.50 82 GLU A O 1
ATOM 629 N N . GLU A 1 83 ? 15.854 16.927 0.564 1.00 47.62 83 GLU A N 1
ATOM 630 C CA . GLU A 1 83 ? 14.455 16.949 1.015 1.00 47.62 83 GLU A CA 1
ATOM 631 C C . GLU A 1 83 ? 14.277 16.256 2.380 1.00 47.62 83 GLU A C 1
ATOM 633 O O . GLU A 1 83 ? 13.522 16.738 3.227 1.00 47.62 83 GLU A O 1
ATOM 638 N N . LEU A 1 84 ? 14.990 15.152 2.638 1.00 50.75 84 LEU A N 1
ATOM 639 C CA . LEU A 1 84 ? 14.965 14.457 3.931 1.00 50.75 84 LEU A CA 1
ATOM 640 C C . LEU A 1 84 ? 15.656 15.261 5.039 1.00 50.75 84 LEU A C 1
ATOM 642 O O . LEU A 1 84 ? 15.151 15.296 6.162 1.00 50.75 84 LEU A O 1
ATOM 646 N N . LYS A 1 85 ? 16.766 15.946 4.741 1.00 57.44 85 LYS A N 1
ATOM 647 C CA . LYS A 1 85 ? 17.439 16.861 5.680 1.00 57.44 85 LYS A CA 1
ATOM 648 C C . LYS A 1 85 ? 16.579 18.077 5.991 1.00 57.44 85 LYS A C 1
ATOM 650 O O . LYS A 1 85 ? 16.513 18.499 7.143 1.00 57.44 85 LYS A O 1
ATOM 655 N N . GLU A 1 86 ? 15.909 18.643 4.993 1.00 53.12 86 GLU A N 1
ATOM 656 C CA . GLU A 1 86 ? 14.964 19.739 5.198 1.00 53.12 86 GLU A CA 1
ATOM 657 C C . GLU A 1 86 ? 13.756 19.290 6.015 1.00 53.12 86 GLU A C 1
ATOM 659 O O . GLU A 1 86 ? 13.381 19.976 6.965 1.00 53.12 86 GLU A O 1
ATOM 664 N N . ALA A 1 87 ? 13.196 18.115 5.717 1.00 50.62 87 ALA A N 1
ATOM 665 C CA . ALA A 1 87 ? 12.129 17.530 6.515 1.00 50.62 87 ALA A CA 1
ATOM 666 C C . ALA A 1 87 ? 12.584 17.324 7.965 1.00 50.62 87 ALA A C 1
ATOM 668 O O . ALA A 1 87 ? 11.892 17.772 8.874 1.00 50.62 87 ALA A O 1
ATOM 669 N N . PHE A 1 88 ? 13.768 16.747 8.191 1.00 56.50 88 PHE A N 1
ATOM 670 C CA . PHE A 1 88 ? 14.329 16.565 9.531 1.00 56.50 88 PHE A CA 1
ATOM 671 C C . PHE A 1 88 ? 14.444 17.893 10.291 1.00 56.50 88 PHE A C 1
ATOM 673 O O . PHE A 1 88 ? 13.954 17.992 11.409 1.00 56.50 88 PHE A O 1
ATOM 680 N N . ARG A 1 89 ? 14.953 18.955 9.650 1.00 62.78 89 ARG A N 1
ATOM 681 C CA . ARG A 1 89 ? 15.028 20.317 10.228 1.00 62.78 89 ARG A CA 1
ATOM 682 C C . ARG A 1 89 ? 13.667 20.941 10.543 1.00 62.78 89 ARG A C 1
ATOM 684 O O . ARG A 1 89 ? 13.578 21.885 11.325 1.00 62.78 89 ARG A O 1
ATOM 691 N N . VAL A 1 90 ? 12.593 20.493 9.893 1.00 57.12 90 VAL A N 1
ATOM 692 C CA . VAL A 1 90 ? 11.241 20.954 10.233 1.00 57.12 90 VAL A CA 1
ATOM 693 C C . VAL A 1 90 ? 10.793 20.355 11.566 1.00 57.12 90 VAL A C 1
ATOM 695 O O . VAL A 1 90 ? 10.108 21.066 12.315 1.00 57.12 90 VAL A O 1
ATOM 698 N N . PHE A 1 91 ? 11.184 19.107 11.842 1.00 59.34 91 PHE A N 1
ATOM 699 C CA . PHE A 1 91 ? 10.920 18.386 13.089 1.00 59.34 91 PHE A CA 1
ATOM 700 C C . PHE A 1 91 ? 11.854 18.816 14.222 1.00 59.34 91 PHE A C 1
ATOM 702 O O . PHE A 1 91 ? 11.346 19.259 15.245 1.00 59.34 91 PHE A O 1
ATOM 709 N N . ASP A 1 92 ? 13.166 18.764 14.014 1.00 72.88 92 ASP A N 1
ATOM 710 C CA . ASP A 1 92 ? 14.210 19.183 14.958 1.00 72.88 92 ASP A CA 1
ATOM 711 C C . ASP A 1 92 ? 14.255 20.723 15.051 1.00 72.88 92 ASP A C 1
ATOM 713 O O . ASP A 1 92 ? 14.871 21.415 14.231 1.00 72.88 92 ASP A O 1
ATOM 717 N N . LYS A 1 93 ? 13.496 21.285 15.999 1.00 72.06 93 LYS A N 1
ATOM 718 C CA . LYS A 1 93 ? 13.300 22.737 16.131 1.00 72.06 93 LYS A CA 1
ATOM 719 C C . LYS A 1 93 ? 14.469 23.401 16.824 1.00 72.06 93 LYS A C 1
ATOM 721 O O . LYS A 1 93 ? 14.777 24.552 16.497 1.00 72.06 93 LYS A O 1
ATOM 726 N N . ASP A 1 94 ? 15.053 22.722 17.798 1.00 82.00 94 ASP A N 1
ATOM 727 C CA . ASP A 1 94 ? 16.199 23.226 18.542 1.00 82.00 94 ASP A CA 1
ATOM 728 C C . ASP A 1 94 ? 17.543 22.936 17.843 1.00 82.00 94 ASP A C 1
ATOM 730 O O . ASP A 1 94 ? 18.560 23.511 18.237 1.00 82.00 94 ASP A O 1
ATOM 734 N N . GLN A 1 95 ? 17.518 22.175 16.740 1.00 83.62 95 GLN A N 1
ATOM 735 C CA . GLN A 1 95 ? 18.664 21.818 15.896 1.00 83.62 95 GLN A CA 1
ATOM 736 C C . GLN A 1 95 ? 19.718 21.019 16.661 1.00 83.62 95 GLN A C 1
ATOM 738 O O . GLN A 1 95 ? 20.922 21.161 16.413 1.00 83.62 95 GLN A O 1
ATOM 743 N N . ASN A 1 96 ? 19.277 20.206 17.620 1.00 84.56 96 ASN A N 1
ATOM 744 C CA . ASN A 1 96 ? 20.163 19.389 18.437 1.00 84.56 96 ASN A CA 1
ATOM 745 C C . ASN A 1 96 ? 20.591 18.086 17.727 1.00 84.56 96 ASN A C 1
ATOM 747 O O . ASN A 1 96 ? 21.489 17.400 18.220 1.00 84.56 96 ASN A O 1
ATOM 751 N N . GLY A 1 97 ? 20.018 17.784 16.554 1.00 83.12 97 GLY A N 1
ATOM 752 C CA . GLY A 1 97 ? 20.302 16.586 15.764 1.00 83.12 97 GLY A CA 1
ATOM 753 C C . GLY A 1 97 ? 19.385 15.398 16.064 1.00 83.12 97 GLY A C 1
ATOM 754 O O . GLY A 1 97 ? 19.597 14.322 15.500 1.00 83.12 97 GLY A O 1
ATOM 755 N N . PHE A 1 98 ? 18.374 15.590 16.908 1.00 86.94 98 PHE A N 1
ATOM 756 C CA . PHE A 1 98 ? 17.424 14.588 17.371 1.00 86.94 98 PHE A CA 1
ATOM 757 C C . PHE A 1 98 ? 16.003 15.163 17.359 1.00 86.94 98 PHE A C 1
ATOM 759 O O . PHE A 1 98 ? 15.790 16.355 17.544 1.00 86.94 98 PHE A O 1
ATOM 766 N N . ILE A 1 99 ? 15.000 14.312 17.148 1.00 79.75 99 ILE A N 1
ATOM 767 C CA . ILE A 1 99 ? 13.591 14.704 17.245 1.00 79.75 99 ILE A CA 1
ATOM 768 C C . ILE A 1 99 ? 13.037 14.169 18.558 1.00 79.75 99 ILE A C 1
ATOM 770 O O . ILE A 1 99 ? 12.890 12.959 18.743 1.00 79.75 99 ILE A O 1
ATOM 774 N N . SER A 1 100 ? 12.685 15.081 19.457 1.00 86.81 100 SER A N 1
ATOM 775 C CA . SER A 1 100 ? 12.040 14.744 20.725 1.00 86.81 100 SER A CA 1
ATOM 776 C C . SER A 1 100 ? 10.528 14.508 20.585 1.00 86.81 100 SER A C 1
ATOM 778 O O . SER A 1 100 ? 9.881 14.927 19.619 1.00 86.81 100 SER A O 1
ATOM 780 N N . ALA A 1 101 ? 9.917 13.910 21.614 1.00 82.94 101 ALA A N 1
ATOM 781 C CA . ALA A 1 101 ? 8.460 13.736 21.721 1.00 82.94 101 ALA A CA 1
ATOM 782 C C . ALA A 1 101 ? 7.702 15.056 21.562 1.00 82.94 101 ALA A C 1
ATOM 784 O O . ALA A 1 101 ? 6.718 15.156 20.825 1.00 82.94 101 ALA A O 1
ATOM 785 N N . ALA A 1 102 ? 8.192 16.099 22.232 1.00 83.56 102 ALA A N 1
ATOM 786 C CA . ALA A 1 102 ? 7.580 17.416 22.205 1.00 83.56 102 ALA A CA 1
ATOM 787 C C . ALA A 1 102 ? 7.614 18.030 20.797 1.00 83.56 102 ALA A C 1
ATOM 789 O O . ALA A 1 102 ? 6.627 18.627 20.360 1.00 83.56 102 ALA A O 1
ATOM 790 N N . GLU A 1 103 ? 8.717 17.852 20.075 1.00 75.88 103 GLU A N 1
ATOM 791 C CA . GLU A 1 103 ? 8.900 18.357 18.715 1.00 75.88 103 GLU A CA 1
ATOM 792 C C . GLU A 1 103 ? 8.055 17.602 17.697 1.00 75.88 103 GLU A C 1
ATOM 794 O O . GLU A 1 103 ? 7.339 18.226 16.906 1.00 75.88 103 GLU A O 1
ATOM 799 N N . LEU A 1 104 ? 8.043 16.270 17.780 1.00 69.19 104 LEU A N 1
ATOM 800 C CA . LEU A 1 104 ? 7.183 15.425 16.960 1.00 69.19 104 LEU A CA 1
ATOM 801 C C . LEU A 1 104 ? 5.710 15.815 17.142 1.00 69.19 104 LEU A C 1
ATOM 803 O O . LEU A 1 104 ? 5.000 16.078 16.168 1.00 69.19 104 LEU A O 1
ATOM 807 N N . ARG A 1 105 ? 5.263 15.958 18.394 1.00 69.12 105 ARG A N 1
ATOM 808 C CA . ARG A 1 105 ? 3.902 16.387 18.744 1.00 69.12 105 ARG A CA 1
ATOM 809 C C . ARG A 1 105 ? 3.580 17.778 18.215 1.00 69.12 105 ARG A C 1
ATOM 811 O O . ARG A 1 105 ? 2.483 18.010 17.700 1.00 69.12 105 ARG A O 1
ATOM 818 N N . HIS A 1 106 ? 4.516 18.714 18.353 1.00 65.62 106 HIS A N 1
ATOM 819 C CA . HIS A 1 106 ? 4.342 20.091 17.911 1.00 65.62 106 HIS A CA 1
ATOM 820 C C . HIS A 1 106 ? 4.164 20.171 16.392 1.00 65.62 106 HIS A C 1
ATOM 822 O O . HIS A 1 106 ? 3.231 20.821 15.913 1.00 65.62 106 HIS A O 1
ATOM 828 N N . VAL A 1 107 ? 5.007 19.472 15.630 1.00 58.62 107 VAL A N 1
ATOM 829 C CA . VAL A 1 107 ? 4.897 19.441 14.168 1.00 58.62 107 VAL A CA 1
ATOM 830 C C . VAL A 1 107 ? 3.614 18.750 13.720 1.00 58.62 107 VAL A C 1
ATOM 832 O O . VAL A 1 107 ? 2.902 19.309 12.889 1.00 58.62 107 VAL A O 1
ATOM 835 N N . MET A 1 108 ? 3.250 17.614 14.317 1.00 53.41 108 MET A N 1
ATOM 836 C CA . MET A 1 108 ? 1.996 16.920 13.991 1.00 53.41 108 MET A CA 1
ATOM 837 C C . MET A 1 108 ? 0.767 17.796 14.275 1.00 53.41 108 MET A C 1
ATOM 839 O O . MET A 1 108 ? -0.123 17.914 13.432 1.00 53.41 108 MET A O 1
ATOM 843 N N . THR A 1 109 ? 0.780 18.528 15.393 1.00 53.53 109 THR A N 1
ATOM 844 C CA . THR A 1 109 ? -0.286 19.480 15.743 1.00 53.53 109 THR A CA 1
ATOM 845 C C . THR A 1 109 ? -0.393 20.617 14.725 1.00 53.53 109 THR A C 1
ATOM 847 O O . THR A 1 109 ? -1.501 20.982 14.326 1.00 53.53 109 THR A O 1
ATOM 850 N N . ASN A 1 110 ? 0.737 21.159 14.260 1.00 46.78 110 ASN A N 1
ATOM 851 C CA . ASN A 1 110 ? 0.766 22.206 13.232 1.00 46.78 110 ASN A CA 1
ATOM 852 C C . ASN A 1 110 ? 0.313 21.703 11.853 1.00 46.78 110 ASN A C 1
ATOM 854 O O . ASN A 1 110 ? -0.224 22.478 11.063 1.00 46.78 110 ASN A O 1
ATOM 858 N N . LEU A 1 111 ? 0.485 20.410 11.578 1.00 41.97 111 LEU A N 1
ATOM 859 C CA . LEU A 1 111 ? -0.036 19.736 10.386 1.00 41.97 111 LEU A CA 1
ATOM 860 C C . LEU A 1 111 ? -1.534 19.389 10.499 1.00 41.97 111 LEU A C 1
ATOM 862 O O . LEU A 1 111 ? -2.121 18.882 9.544 1.00 41.97 111 LEU A O 1
ATOM 866 N N . GLY A 1 112 ? -2.170 19.719 11.629 1.00 37.47 112 GLY A N 1
ATOM 867 C CA . GLY A 1 112 ? -3.604 19.554 11.865 1.00 37.47 112 GLY A CA 1
ATOM 868 C C . GLY A 1 112 ? -3.989 18.278 12.615 1.00 37.47 112 GLY A C 1
ATOM 869 O O . GLY A 1 112 ? -5.180 18.060 12.836 1.00 37.47 112 GLY A O 1
ATOM 870 N N . GLU A 1 113 ? -3.014 17.473 13.042 1.00 44.62 113 GLU A N 1
ATOM 871 C CA . GLU A 1 113 ? -3.219 16.210 13.756 1.00 44.62 113 GLU A CA 1
ATOM 872 C C . GLU A 1 113 ? -2.894 16.375 15.246 1.00 44.62 113 GLU A C 1
ATOM 874 O O . GLU A 1 113 ? -1.764 16.662 15.636 1.00 44.62 113 GLU A O 1
ATOM 879 N N . LYS A 1 114 ? -3.896 16.204 16.112 1.00 52.03 114 LYS A N 1
ATOM 880 C CA . LYS A 1 114 ? -3.714 16.287 17.569 1.00 52.03 114 LYS A CA 1
ATOM 881 C C . LYS A 1 114 ? -3.477 14.890 18.129 1.00 52.03 114 LYS A C 1
ATOM 883 O O . LYS A 1 114 ? -4.443 14.157 18.319 1.00 52.03 114 LYS A O 1
ATOM 888 N N . LEU A 1 115 ? -2.219 14.569 18.400 1.00 52.38 115 LEU A N 1
ATOM 889 C CA . LEU A 1 115 ? -1.820 13.306 19.022 1.00 52.38 115 LEU A CA 1
ATOM 890 C C . LEU A 1 115 ? -1.890 13.395 20.553 1.00 52.38 115 LEU A C 1
ATOM 892 O O . LEU A 1 115 ? -1.620 14.459 21.129 1.00 52.38 115 LEU A O 1
ATOM 896 N N . THR A 1 116 ? -2.263 12.294 21.210 1.00 68.62 116 THR A N 1
ATOM 897 C CA . THR A 1 116 ? -2.108 12.163 22.669 1.00 68.62 116 THR A CA 1
ATOM 898 C C . THR A 1 116 ? -0.656 11.868 23.033 1.00 68.62 116 THR A C 1
ATOM 900 O O . THR A 1 116 ? 0.156 11.544 22.167 1.00 68.62 116 THR A O 1
ATOM 903 N N . ASP A 1 117 ? -0.303 12.021 24.307 1.00 71.00 117 ASP A N 1
ATOM 904 C CA . ASP A 1 117 ? 1.079 11.808 24.749 1.00 71.00 117 ASP A CA 1
ATOM 905 C C . ASP A 1 117 ? 1.466 10.326 24.600 1.00 71.00 117 ASP A C 1
ATOM 907 O O . ASP A 1 117 ? 2.557 10.017 24.135 1.00 71.00 117 ASP A O 1
ATOM 911 N N . GLU A 1 118 ? 0.515 9.415 24.824 1.00 67.88 118 GLU A N 1
ATOM 912 C CA . GLU A 1 118 ? 0.702 7.979 24.601 1.00 67.88 118 GLU A CA 1
ATOM 913 C C . GLU A 1 118 ? 0.943 7.636 23.121 1.00 67.88 118 GLU A C 1
ATOM 915 O O . GLU A 1 118 ? 1.778 6.788 22.815 1.00 67.88 118 GLU A O 1
ATOM 920 N N . GLU A 1 119 ? 0.245 8.301 22.192 1.00 52.97 119 GLU A N 1
ATOM 921 C CA . GLU A 1 119 ? 0.435 8.086 20.749 1.00 52.97 119 GLU A CA 1
ATOM 922 C C . GLU A 1 119 ? 1.824 8.562 20.291 1.00 52.97 119 GLU A C 1
ATOM 924 O O . GLU A 1 119 ? 2.455 7.928 19.448 1.00 52.97 119 GLU A O 1
ATOM 929 N N . VAL A 1 120 ? 2.325 9.660 20.861 1.00 64.69 120 VAL A N 1
ATOM 930 C CA . VAL A 1 120 ? 3.667 10.183 20.568 1.00 64.69 120 VAL A CA 1
ATOM 931 C C . VAL A 1 120 ? 4.753 9.262 21.128 1.00 64.69 120 VAL A C 1
ATOM 933 O O . VAL A 1 120 ? 5.728 8.977 20.431 1.00 64.69 120 VAL A O 1
ATOM 936 N N . ASP A 1 121 ? 4.565 8.758 22.347 1.00 69.50 121 ASP A N 1
ATOM 937 C CA . ASP A 1 121 ? 5.504 7.840 22.994 1.00 69.50 121 ASP A CA 1
ATOM 938 C C . ASP A 1 121 ? 5.613 6.508 22.236 1.00 69.50 121 ASP A C 1
ATOM 940 O O . ASP A 1 121 ? 6.709 5.969 22.067 1.00 69.50 121 ASP A O 1
ATOM 944 N N . GLU A 1 122 ? 4.494 5.987 21.720 1.00 64.19 122 GLU A N 1
ATOM 945 C CA . GLU A 1 122 ? 4.506 4.814 20.840 1.00 64.19 122 GLU A CA 1
ATOM 946 C C . GLU A 1 122 ? 5.272 5.087 19.540 1.00 64.19 122 GLU A C 1
ATOM 948 O O . GLU A 1 122 ? 6.087 4.262 19.126 1.00 64.19 122 GLU A O 1
ATOM 953 N N . MET A 1 123 ? 5.071 6.254 18.916 1.00 60.06 123 MET A N 1
ATOM 954 C CA . MET A 1 123 ? 5.769 6.615 17.677 1.00 60.06 123 MET A CA 1
ATOM 955 C C . MET A 1 123 ? 7.284 6.701 17.853 1.00 60.06 123 MET A C 1
ATOM 957 O O . MET A 1 123 ? 8.019 6.271 16.962 1.00 60.06 123 MET A O 1
ATOM 961 N N . ILE A 1 124 ? 7.746 7.241 18.983 1.00 71.81 124 ILE A N 1
ATOM 962 C CA . ILE A 1 124 ? 9.174 7.289 19.307 1.00 71.81 124 ILE A CA 1
ATOM 963 C C . ILE A 1 124 ? 9.697 5.888 19.525 1.00 71.81 124 ILE A C 1
ATOM 965 O O . ILE A 1 124 ? 10.639 5.494 18.855 1.00 71.81 124 ILE A O 1
ATOM 969 N N . LYS A 1 125 ? 9.037 5.096 20.367 1.00 71.81 125 LYS A N 1
ATOM 970 C CA . LYS A 1 125 ? 9.485 3.743 20.703 1.00 71.81 125 LYS A CA 1
ATOM 971 C C . LYS A 1 125 ? 9.667 2.827 19.488 1.00 71.81 125 LYS A C 1
ATOM 973 O O . LYS A 1 125 ? 10.457 1.890 19.535 1.00 71.81 125 LYS A O 1
ATOM 978 N N . GLU A 1 126 ? 8.902 3.033 18.419 1.00 60.41 126 GLU A N 1
ATOM 979 C CA . GLU A 1 126 ? 9.036 2.235 17.198 1.00 60.41 126 GLU A CA 1
ATOM 980 C C . GLU A 1 126 ? 10.044 2.803 16.175 1.00 60.41 126 GLU A C 1
ATOM 982 O O . GLU A 1 126 ? 10.356 2.133 15.180 1.00 60.41 126 GLU A O 1
ATOM 987 N N . ALA A 1 127 ? 10.493 4.045 16.355 1.00 62.50 127 ALA A N 1
ATOM 988 C CA . ALA A 1 127 ? 11.479 4.720 15.512 1.00 62.50 127 ALA A CA 1
ATOM 989 C C . ALA A 1 127 ? 12.887 4.691 16.125 1.00 62.50 127 ALA A C 1
ATOM 991 O O . ALA A 1 127 ? 13.849 4.500 15.385 1.00 62.50 127 ALA A O 1
ATOM 992 N N . ASP A 1 128 ? 12.949 4.828 17.444 1.00 77.44 128 ASP A N 1
ATOM 993 C CA . ASP A 1 128 ? 14.116 4.793 18.318 1.00 77.44 128 ASP A CA 1
ATOM 994 C C . ASP A 1 128 ? 14.669 3.358 18.405 1.00 77.44 128 ASP A C 1
ATOM 996 O O . ASP A 1 128 ? 14.092 2.462 19.032 1.00 77.44 128 ASP A O 1
ATOM 1000 N N . VAL A 1 129 ? 15.750 3.104 17.670 1.00 74.88 129 VAL A N 1
ATOM 1001 C CA . VAL A 1 129 ? 16.398 1.790 17.573 1.00 74.88 129 VAL A CA 1
ATOM 1002 C C . VAL A 1 129 ? 17.444 1.630 18.667 1.00 74.88 129 VAL A C 1
ATOM 1004 O O . VAL A 1 129 ? 17.673 0.502 19.119 1.00 74.88 129 VAL A O 1
ATOM 1007 N N . ASP A 1 130 ? 18.099 2.720 19.058 1.00 78.94 130 ASP A N 1
ATOM 1008 C CA . ASP A 1 130 ? 19.152 2.710 20.070 1.00 78.94 130 ASP A CA 1
ATOM 1009 C C . ASP A 1 130 ? 18.631 2.871 21.514 1.00 78.94 130 ASP A C 1
ATOM 1011 O O . ASP A 1 130 ? 19.334 2.508 22.465 1.00 78.94 130 ASP A O 1
ATOM 1015 N N . GLY A 1 131 ? 17.361 3.243 21.673 1.00 84.94 131 GLY A N 1
ATOM 1016 C CA . GLY A 1 131 ? 16.634 3.328 22.933 1.00 84.94 131 GLY A CA 1
ATOM 1017 C C . GLY A 1 131 ? 16.914 4.605 23.722 1.00 84.94 131 GLY A C 1
ATOM 1018 O O . GLY A 1 131 ? 16.744 4.590 24.949 1.00 84.94 131 GLY A O 1
ATOM 1019 N N . ASP A 1 132 ? 17.396 5.669 23.076 1.00 84.12 132 ASP A N 1
ATOM 1020 C CA . ASP A 1 132 ? 17.745 6.933 23.731 1.00 84.12 132 ASP A CA 1
ATOM 1021 C C . ASP A 1 132 ? 16.530 7.837 24.039 1.00 84.12 132 ASP A C 1
ATOM 1023 O O . ASP A 1 132 ? 16.647 8.837 24.760 1.00 84.12 132 ASP A O 1
ATOM 1027 N N . GLY A 1 133 ? 15.340 7.431 23.587 1.00 82.81 133 GLY A N 1
ATOM 1028 C CA . GLY A 1 133 ? 14.074 8.131 23.768 1.00 82.81 133 GLY A CA 1
ATOM 1029 C C . GLY A 1 133 ? 13.864 9.288 22.792 1.00 82.81 133 GLY A C 1
ATOM 1030 O O . GLY A 1 133 ? 12.954 10.099 23.002 1.00 82.81 133 GLY A O 1
ATOM 1031 N N . GLN A 1 134 ? 14.696 9.400 21.759 1.00 85.94 134 GLN A N 1
ATOM 1032 C CA . GLN A 1 134 ? 14.638 10.407 20.706 1.00 85.94 134 GLN A CA 1
ATOM 1033 C C . GLN A 1 134 ? 14.800 9.730 19.336 1.00 85.94 134 GLN A C 1
ATOM 1035 O O . GLN A 1 134 ? 14.909 8.515 19.232 1.00 85.94 134 GLN A O 1
ATOM 1040 N N . ILE A 1 135 ? 14.681 10.501 18.253 1.00 80.06 135 ILE A N 1
ATOM 1041 C CA . ILE A 1 135 ? 14.859 9.980 16.891 1.00 80.06 135 ILE A CA 1
ATOM 1042 C C . ILE A 1 135 ? 16.007 10.741 16.245 1.00 80.06 135 ILE A C 1
ATOM 1044 O O . ILE A 1 135 ? 15.857 11.919 15.909 1.00 80.06 135 ILE A O 1
ATOM 1048 N N . ASN A 1 136 ? 17.142 10.080 16.044 1.00 83.25 136 ASN A N 1
ATOM 1049 C CA . ASN A 1 136 ? 18.274 10.681 15.343 1.00 83.25 136 ASN A CA 1
ATOM 1050 C C . ASN A 1 136 ? 18.046 10.709 13.816 1.00 83.25 136 ASN A C 1
ATOM 1052 O O . ASN A 1 136 ? 17.089 10.138 13.286 1.00 83.25 136 ASN A O 1
ATOM 1056 N N . TYR A 1 137 ? 18.917 11.394 13.069 1.00 72.12 137 TYR A N 1
ATOM 1057 C CA . TYR A 1 137 ? 18.766 11.518 11.612 1.00 72.12 137 TYR A CA 1
ATOM 1058 C C . TYR A 1 137 ? 18.765 10.163 10.886 1.00 72.12 137 TYR A C 1
ATOM 1060 O O . TYR A 1 137 ? 17.976 9.965 9.963 1.00 72.12 137 TYR A O 1
ATOM 1068 N N . GLU A 1 138 ? 19.605 9.211 11.294 1.00 70.38 138 GLU A N 1
ATOM 1069 C CA . GLU A 1 138 ? 19.675 7.892 10.653 1.00 70.38 138 GLU A CA 1
ATOM 1070 C C . GLU A 1 138 ? 18.403 7.078 10.905 1.00 70.38 138 GLU A C 1
ATOM 1072 O O . GLU A 1 138 ? 17.881 6.434 9.992 1.00 70.38 138 GLU A O 1
ATOM 1077 N N . GLU A 1 139 ? 17.854 7.151 12.114 1.00 73.38 139 GLU A N 1
ATOM 1078 C CA . GLU A 1 139 ? 16.573 6.550 12.482 1.00 73.38 139 GLU A CA 1
ATOM 1079 C C . GLU A 1 139 ? 15.421 7.210 11.740 1.00 73.38 139 GLU A C 1
ATOM 1081 O O . GLU A 1 139 ? 14.596 6.516 11.144 1.00 73.38 139 GLU A O 1
ATOM 1086 N N . PHE A 1 140 ? 15.405 8.541 11.673 1.00 66.31 140 PHE A N 1
ATOM 1087 C CA . PHE A 1 140 ? 14.427 9.293 10.901 1.00 66.31 140 PHE A CA 1
ATOM 1088 C C . PHE A 1 140 ? 14.477 8.923 9.423 1.00 66.31 140 PHE A C 1
ATOM 1090 O O . PHE A 1 140 ? 13.429 8.700 8.826 1.00 66.31 140 PHE A O 1
ATOM 1097 N N . VAL A 1 141 ? 15.666 8.798 8.829 1.00 61.03 141 VAL A N 1
ATOM 1098 C CA . VAL A 1 141 ? 15.847 8.377 7.434 1.00 61.03 141 VAL A CA 1
ATOM 1099 C C . VAL A 1 141 ? 15.437 6.924 7.251 1.00 61.03 141 VAL A C 1
ATOM 1101 O O . VAL A 1 141 ? 14.741 6.608 6.295 1.00 61.03 141 VAL A O 1
ATOM 1104 N N . LYS A 1 142 ? 15.789 6.021 8.164 1.00 58.25 142 LYS A N 1
ATOM 1105 C CA . LYS A 1 142 ? 15.396 4.608 8.094 1.00 58.25 142 LYS A CA 1
ATOM 1106 C C . LYS A 1 142 ? 13.884 4.450 8.191 1.00 58.25 142 LYS A C 1
ATOM 1108 O O . LYS A 1 142 ? 13.298 3.677 7.434 1.00 58.25 142 LYS A O 1
ATOM 1113 N N . VAL A 1 143 ? 13.243 5.221 9.063 1.00 55.03 143 VAL A N 1
ATOM 1114 C CA . VAL A 1 143 ? 11.792 5.378 9.119 1.00 55.03 143 VAL A CA 1
ATOM 1115 C C . VAL A 1 143 ? 11.321 5.968 7.786 1.00 55.03 143 VAL A C 1
ATOM 1117 O O . VAL A 1 143 ? 10.593 5.305 7.069 1.00 55.03 143 VAL A O 1
ATOM 1120 N N . MET A 1 144 ? 11.800 7.121 7.340 1.00 49.59 144 MET A N 1
ATOM 1121 C CA . MET A 1 144 ? 11.356 7.781 6.107 1.00 49.59 144 MET A CA 1
ATOM 1122 C C . MET A 1 144 ? 11.508 6.922 4.828 1.00 49.59 144 MET A C 1
ATOM 1124 O O . MET A 1 144 ? 10.588 6.808 4.018 1.00 49.59 144 MET A O 1
ATOM 1128 N N . MET A 1 145 ? 12.627 6.226 4.661 1.00 42.00 145 MET A N 1
ATOM 1129 C CA . MET A 1 145 ? 12.948 5.417 3.484 1.00 42.00 145 MET A CA 1
ATOM 1130 C C . MET A 1 145 ? 12.298 4.033 3.514 1.00 42.00 145 MET A C 1
ATOM 1132 O O . MET A 1 145 ? 11.823 3.562 2.481 1.00 42.00 145 MET A O 1
ATOM 1136 N N . ALA A 1 146 ? 12.217 3.372 4.674 1.00 36.75 146 ALA A N 1
ATOM 1137 C CA . ALA A 1 146 ? 11.516 2.090 4.773 1.00 36.75 146 ALA A CA 1
ATOM 1138 C C . ALA A 1 146 ? 9.990 2.266 4.725 1.00 36.75 146 ALA A C 1
ATOM 1140 O O . ALA A 1 146 ? 9.270 1.326 4.383 1.00 36.75 146 ALA A O 1
ATOM 1141 N N . LYS A 1 147 ? 9.492 3.460 5.080 1.00 39.31 147 LYS A N 1
ATOM 1142 C CA . LYS A 1 147 ? 8.071 3.711 5.315 1.00 39.31 147 LYS A CA 1
ATOM 1143 C C . LYS A 1 147 ? 7.375 4.489 4.189 1.00 39.31 147 LYS A C 1
ATOM 1145 O O . LYS A 1 147 ? 6.243 4.128 3.871 1.00 39.31 147 LYS A O 1
ATOM 1150 N N . PHE A 1 148 ? 8.050 5.426 3.503 1.00 36.88 148 PHE A N 1
ATOM 1151 C CA . PHE A 1 148 ? 7.411 6.434 2.633 1.00 36.88 148 PHE A CA 1
ATOM 1152 C C . PHE A 1 148 ? 7.551 6.302 1.112 1.00 36.88 148 PHE A C 1
ATOM 1154 O O . PHE A 1 148 ? 6.976 7.104 0.375 1.00 36.88 148 PHE A O 1
ATOM 1161 N N . VAL A 1 149 ? 8.163 5.230 0.605 1.00 32.66 149 VAL A N 1
ATOM 1162 C CA . VAL A 1 149 ? 8.461 5.054 -0.835 1.00 32.66 149 VAL A CA 1
ATOM 1163 C C . VAL A 1 149 ? 7.237 4.776 -1.739 1.00 32.66 149 VAL A C 1
ATOM 1165 O O . VAL A 1 149 ? 7.350 4.818 -2.966 1.00 32.66 149 VAL A O 1
ATOM 1168 N N . GLU A 1 150 ? 6.035 4.529 -1.210 1.00 34.78 150 GLU A N 1
ATOM 1169 C CA . GLU A 1 150 ? 4.945 3.980 -2.035 1.00 34.78 150 GLU A CA 1
ATOM 1170 C C . GLU A 1 150 ? 3.859 4.942 -2.567 1.00 34.78 150 GLU A C 1
ATOM 1172 O O . GLU A 1 150 ? 3.004 4.472 -3.325 1.00 34.78 150 GLU A O 1
ATOM 1177 N N . CYS A 1 151 ? 3.898 6.257 -2.318 1.00 32.22 151 CYS A N 1
ATOM 1178 C CA . CYS A 1 151 ? 2.880 7.201 -2.816 1.00 32.22 151 CYS A CA 1
ATOM 1179 C C . CYS A 1 151 ? 3.460 8.160 -3.872 1.00 32.22 151 CYS A C 1
ATOM 1181 O O . CYS A 1 151 ? 4.157 9.117 -3.556 1.00 32.22 151 CYS A O 1
ATOM 1183 N N . LYS A 1 152 ? 3.141 7.946 -5.153 1.00 31.73 152 LYS A N 1
ATOM 1184 C CA . LYS A 1 152 ? 3.310 8.968 -6.200 1.00 31.73 152 LYS A CA 1
ATOM 1185 C C . LYS A 1 152 ? 1.946 9.317 -6.780 1.00 31.73 152 LYS A C 1
ATOM 1187 O O . LYS A 1 152 ? 1.334 8.478 -7.441 1.00 31.73 152 LYS A O 1
ATOM 1192 N N . ASP A 1 153 ? 1.483 10.540 -6.537 1.00 34.88 153 ASP A N 1
ATOM 1193 C CA . ASP A 1 153 ? 0.356 11.130 -7.262 1.00 34.88 153 ASP A CA 1
ATOM 1194 C C . ASP A 1 153 ? 0.792 11.598 -8.668 1.00 34.88 153 ASP A C 1
ATOM 1196 O O . ASP A 1 153 ? 1.972 11.819 -8.952 1.00 34.88 153 ASP A O 1
ATOM 1200 N N . ARG A 1 154 ? -0.183 11.766 -9.561 1.00 37.75 154 ARG A N 1
ATOM 1201 C CA . ARG A 1 154 ? -0.092 12.128 -10.987 1.00 37.75 154 ARG A CA 1
ATOM 1202 C C . ARG A 1 154 ? 0.540 13.502 -11.290 1.00 37.75 154 ARG A C 1
ATOM 1204 O O . ARG A 1 154 ? 0.510 13.918 -12.444 1.00 37.75 154 ARG A O 1
ATOM 1211 N N . GLY A 1 155 ? 1.110 14.196 -10.305 1.00 34.56 155 GLY A N 1
ATOM 1212 C CA . GLY A 1 155 ? 1.645 15.558 -10.438 1.00 34.56 155 GLY A CA 1
ATOM 1213 C C . GLY A 1 155 ? 3.098 15.759 -10.002 1.00 34.56 155 GLY A C 1
ATOM 1214 O O . GLY A 1 155 ? 3.522 16.904 -9.913 1.00 34.56 155 GLY A O 1
ATOM 1215 N N . ASN A 1 156 ? 3.853 14.692 -9.713 1.00 39.09 156 ASN A N 1
ATOM 1216 C CA . ASN A 1 156 ? 5.265 14.774 -9.301 1.00 39.09 156 ASN A CA 1
ATOM 1217 C C . ASN A 1 156 ? 5.531 15.716 -8.102 1.00 39.09 156 ASN A C 1
ATOM 1219 O O . ASN A 1 156 ? 6.588 16.329 -8.019 1.00 39.09 156 ASN A O 1
ATOM 1223 N N . ARG A 1 157 ? 4.573 15.826 -7.172 1.00 34.56 157 ARG A N 1
ATOM 1224 C CA . ARG A 1 157 ? 4.793 16.420 -5.847 1.00 34.56 157 ARG A CA 1
ATOM 1225 C C . ARG A 1 157 ? 4.848 15.296 -4.822 1.00 34.56 157 ARG A C 1
ATOM 1227 O O . ARG A 1 157 ? 3.983 14.418 -4.833 1.00 34.56 157 ARG A O 1
ATOM 1234 N N . SER A 1 158 ? 5.899 15.312 -4.015 1.00 31.14 158 SER A N 1
ATOM 1235 C CA . SER A 1 158 ? 6.269 14.310 -3.020 1.00 31.14 158 SER A CA 1
ATOM 1236 C C . SER A 1 158 ? 5.081 14.003 -2.105 1.00 31.14 158 SER A C 1
ATOM 1238 O O . SER A 1 158 ? 4.546 14.889 -1.442 1.00 31.14 158 SER A O 1
ATOM 1240 N N . SER A 1 159 ? 4.625 12.748 -2.110 1.00 31.31 159 SER A N 1
ATOM 1241 C CA . SER A 1 159 ? 3.598 12.260 -1.192 1.00 31.31 159 SER A CA 1
ATOM 1242 C C . SER A 1 159 ? 4.141 11.061 -0.430 1.00 31.31 159 SER A C 1
ATOM 1244 O O . SER A 1 159 ? 4.645 10.094 -0.986 1.00 31.31 159 SER A O 1
ATOM 1246 N N . VAL A 1 160 ? 4.043 11.182 0.873 1.00 31.30 160 VAL A N 1
ATOM 1247 C CA . VAL A 1 160 ? 4.727 10.441 1.922 1.00 31.30 160 VAL A CA 1
ATOM 1248 C C . VAL A 1 160 ? 3.801 9.247 2.275 1.00 31.30 160 VAL A C 1
ATOM 1250 O O . VAL A 1 160 ? 2.674 9.457 2.710 1.00 31.30 160 VAL A O 1
ATOM 1253 N N . MET A 1 161 ? 4.213 7.993 1.995 1.00 34.00 161 MET A N 1
ATOM 1254 C CA . MET A 1 161 ? 3.458 6.751 2.329 1.00 34.00 161 MET A CA 1
ATOM 1255 C C . MET A 1 161 ? 3.885 6.132 3.674 1.00 34.00 161 MET A C 1
ATOM 1257 O O . MET A 1 161 ? 4.894 6.504 4.218 1.00 34.00 161 MET A O 1
ATOM 1261 N N . LEU A 1 162 ? 3.170 5.181 4.262 1.00 35.16 162 LEU A N 1
ATOM 1262 C CA . LEU A 1 162 ? 3.581 4.554 5.538 1.00 35.16 162 LEU A CA 1
ATOM 1263 C C . LEU A 1 162 ? 3.401 3.014 5.454 1.00 35.16 162 LEU A C 1
ATOM 1265 O O . LEU A 1 162 ? 2.591 2.564 4.638 1.00 35.16 162 LEU A O 1
ATOM 1269 N N . PRO A 1 163 ? 4.115 2.173 6.238 1.00 36.38 163 PRO A N 1
ATOM 1270 C CA . PRO A 1 163 ? 4.031 0.712 6.262 1.00 36.38 163 PRO A CA 1
ATOM 1271 C C . PRO A 1 163 ? 2.733 0.204 6.852 1.00 36.38 163 PRO A C 1
ATOM 1273 O O . PRO A 1 163 ? 2.059 0.905 7.599 1.00 36.38 163 PRO A O 1
ATOM 1276 N N . TYR A 1 164 ? 2.415 -1.064 6.569 1.00 38.06 164 TYR A N 1
ATOM 1277 C CA . TYR A 1 164 ? 1.139 -1.657 6.984 1.00 38.06 164 TYR A CA 1
ATOM 1278 C C . TYR A 1 164 ? 1.035 -1.770 8.504 1.00 38.06 164 TYR A C 1
ATOM 1280 O O . TYR A 1 164 ? -0.063 -1.640 9.024 1.00 38.06 164 TYR A O 1
ATOM 1288 N N . SER A 1 165 ? 2.151 -1.948 9.214 1.00 37.38 165 SER A N 1
ATOM 1289 C CA . SER A 1 165 ? 2.169 -2.006 10.679 1.00 37.38 165 SER A CA 1
ATOM 1290 C C . SER A 1 165 ? 2.002 -0.643 11.360 1.00 37.38 165 SER A C 1
ATOM 1292 O O . SER A 1 165 ? 1.528 -0.602 12.484 1.00 37.38 165 SER A O 1
ATOM 1294 N N . PHE A 1 166 ? 2.329 0.461 10.680 1.00 37.69 166 PHE A N 1
ATOM 1295 C CA . PHE A 1 166 ? 2.362 1.813 11.266 1.00 37.69 166 PHE A CA 1
ATOM 1296 C C . PHE A 1 166 ? 1.044 2.588 11.133 1.00 37.69 166 PHE A C 1
ATOM 1298 O O . PHE A 1 166 ? 0.790 3.561 11.839 1.00 37.69 166 PHE A O 1
ATOM 1305 N N . LEU A 1 167 ? 0.189 2.187 10.195 1.00 41.69 167 LEU A N 1
ATOM 1306 C CA . LEU A 1 167 ? -0.982 2.973 9.812 1.00 41.69 167 LEU A CA 1
ATOM 1307 C C . LEU A 1 167 ? -2.185 2.953 10.759 1.00 41.69 167 LEU A C 1
ATOM 1309 O O . LEU A 1 167 ? -2.860 3.981 10.827 1.00 41.69 167 LEU A O 1
ATOM 1313 N N . PRO A 1 168 ? -2.501 1.861 11.479 1.00 41.16 168 PRO A N 1
ATOM 1314 C CA . PRO A 1 168 ? -3.606 1.868 12.435 1.00 41.16 168 PRO A CA 1
ATOM 1315 C C . PRO A 1 168 ? -3.449 2.936 13.515 1.00 41.16 168 PRO A C 1
ATOM 1317 O O . PRO A 1 168 ? -4.414 3.634 13.819 1.00 41.16 168 PRO A O 1
ATOM 1320 N N . ASN A 1 169 ? -2.233 3.129 14.024 1.00 39.03 169 ASN A N 1
ATOM 1321 C CA . ASN A 1 169 ? -1.983 4.051 15.130 1.00 39.03 169 ASN A CA 1
ATOM 1322 C C . ASN A 1 169 ? -1.924 5.517 14.662 1.00 39.03 169 ASN A C 1
ATOM 1324 O O . ASN A 1 169 ? -2.369 6.397 15.388 1.00 39.03 169 ASN A O 1
ATOM 1328 N N . MET A 1 170 ? -1.533 5.774 13.406 1.00 41.09 170 MET A N 1
ATOM 1329 C CA . MET A 1 170 ? -1.483 7.125 12.817 1.00 41.09 170 MET A CA 1
ATOM 1330 C C . MET A 1 170 ? -2.766 7.568 12.090 1.00 41.09 170 MET A C 1
ATOM 1332 O O . MET A 1 170 ? -2.905 8.736 11.727 1.00 41.09 170 MET A O 1
ATOM 1336 N N . ALA A 1 171 ? -3.699 6.657 11.801 1.00 51.50 171 ALA A N 1
ATOM 1337 C CA . ALA A 1 171 ? -4.933 7.023 11.116 1.00 51.50 171 ALA A CA 1
ATOM 1338 C C . ALA A 1 171 ? -5.832 7.868 12.026 1.00 51.50 171 ALA A C 1
ATOM 1340 O O . ALA A 1 171 ? -6.181 7.436 13.124 1.00 51.50 171 ALA A O 1
ATOM 1341 N N . ALA A 1 172 ? -6.288 9.024 11.528 1.00 56.94 172 ALA A N 1
ATOM 1342 C CA . ALA A 1 172 ? -7.242 9.863 12.246 1.00 56.94 172 ALA A CA 1
ATOM 1343 C C . ALA A 1 172 ? -8.428 9.020 12.773 1.00 56.94 172 ALA A C 1
ATOM 1345 O O . ALA A 1 172 ? -8.934 8.155 12.042 1.00 56.94 172 ALA A O 1
ATOM 1346 N N . PRO A 1 173 ? -8.932 9.271 13.999 1.00 72.56 173 PRO A N 1
ATOM 1347 C CA . PRO A 1 173 ? -10.006 8.475 14.598 1.00 72.56 173 PRO A CA 1
ATOM 1348 C C . PRO A 1 173 ? -11.239 8.315 13.701 1.00 72.56 173 PRO A C 1
ATOM 1350 O O . PRO A 1 173 ? -11.891 7.276 13.715 1.00 72.56 173 PRO A O 1
ATOM 1353 N N . SER A 1 174 ? -11.549 9.318 12.875 1.00 76.69 174 SER A N 1
ATOM 1354 C CA . SER A 1 174 ? -12.627 9.257 11.882 1.00 76.69 174 SER A CA 1
ATOM 1355 C C . SER A 1 174 ? -12.412 8.164 10.828 1.00 76.69 174 SER A C 1
ATOM 1357 O O . SER A 1 174 ? -13.356 7.442 10.513 1.00 76.69 174 SER A O 1
ATOM 1359 N N . LEU A 1 175 ? -11.186 8.004 10.324 1.00 76.12 175 LEU A N 1
ATOM 1360 C CA . LEU A 1 175 ? -10.814 6.980 9.344 1.00 76.12 175 LEU A CA 1
ATOM 1361 C C . LEU A 1 175 ? -10.805 5.588 9.984 1.00 76.12 175 LEU A C 1
ATOM 1363 O O . LEU A 1 175 ? -11.321 4.644 9.386 1.00 76.12 175 LEU A O 1
ATOM 1367 N N . ARG A 1 176 ? -10.303 5.470 11.224 1.00 79.50 176 ARG A N 1
ATOM 1368 C CA . ARG A 1 176 ? -10.392 4.231 12.018 1.00 79.50 176 ARG A CA 1
ATOM 1369 C C . ARG A 1 176 ? -11.842 3.800 12.214 1.00 79.50 176 ARG A C 1
ATOM 1371 O O . ARG A 1 176 ? -12.208 2.687 11.858 1.00 79.50 176 ARG A O 1
ATOM 1378 N N . ASN A 1 177 ? -12.687 4.706 12.700 1.00 86.12 177 ASN A N 1
ATOM 1379 C CA . ASN A 1 177 ? -14.103 4.435 12.943 1.00 86.12 177 ASN A CA 1
ATOM 1380 C C . ASN A 1 177 ? -14.850 4.047 11.662 1.00 86.12 177 ASN A C 1
ATOM 1382 O O . ASN A 1 177 ? -15.748 3.209 11.693 1.00 86.12 177 ASN A O 1
ATOM 1386 N N . ALA A 1 178 ? -14.496 4.655 10.532 1.00 90.06 178 ALA A N 1
ATOM 1387 C CA . ALA A 1 178 ? -15.058 4.300 9.239 1.00 90.06 178 ALA A CA 1
ATOM 1388 C C . ALA A 1 178 ? -14.633 2.907 8.786 1.00 90.06 178 ALA A C 1
ATOM 1390 O O . ALA A 1 178 ? -15.485 2.117 8.386 1.00 90.06 178 ALA A O 1
ATOM 1391 N N . ALA A 1 179 ? -13.345 2.585 8.918 1.00 91.69 179 ALA A N 1
ATOM 1392 C CA . ALA A 1 179 ? -12.850 1.247 8.647 1.00 91.69 179 ALA A CA 1
ATOM 1393 C C . ALA A 1 179 ? -13.569 0.214 9.522 1.00 91.69 179 ALA A C 1
ATOM 1395 O O . ALA A 1 179 ? -14.080 -0.759 8.986 1.00 91.69 179 ALA A O 1
ATOM 1396 N N . GLU A 1 180 ? -13.713 0.450 10.829 1.00 93.62 180 GLU A N 1
ATOM 1397 C CA . GLU A 1 180 ? -14.441 -0.456 11.731 1.00 93.62 180 GLU A CA 1
ATOM 1398 C C . GLU A 1 180 ? -15.915 -0.633 11.338 1.00 93.62 180 GLU A C 1
ATOM 1400 O O . GLU A 1 180 ? -16.427 -1.753 11.340 1.00 93.62 180 GLU A O 1
ATOM 1405 N N . LYS A 1 181 ? -16.599 0.435 10.906 1.00 96.44 181 LYS A N 1
ATOM 1406 C CA . LYS A 1 181 ? -17.964 0.326 10.360 1.00 96.44 181 LYS A CA 1
ATOM 1407 C C . LYS A 1 181 ? -18.010 -0.536 9.100 1.00 96.44 181 LYS A C 1
ATOM 1409 O O . LYS A 1 181 ? -18.905 -1.366 8.973 1.00 96.44 181 LYS A O 1
ATOM 1414 N N . ILE A 1 182 ? -17.058 -0.355 8.185 1.00 96.81 182 ILE A N 1
ATOM 1415 C CA . ILE A 1 182 ? -16.970 -1.148 6.953 1.00 96.81 182 ILE A CA 1
ATOM 1416 C C . ILE A 1 182 ? -16.692 -2.616 7.288 1.00 96.81 182 ILE A C 1
ATOM 1418 O O . ILE A 1 182 ? -17.386 -3.494 6.784 1.00 96.81 182 ILE A O 1
ATOM 1422 N N . LYS A 1 183 ? -15.747 -2.897 8.191 1.00 96.88 183 LYS A N 1
ATOM 1423 C CA . LYS A 1 183 ? -15.455 -4.255 8.679 1.00 96.88 183 LYS A CA 1
ATOM 1424 C C . LYS A 1 183 ? -16.690 -4.917 9.281 1.00 96.88 183 LYS A C 1
ATOM 1426 O O . LYS A 1 183 ? -16.996 -6.056 8.947 1.00 96.88 183 LYS A O 1
ATOM 1431 N N . ALA A 1 184 ? -17.438 -4.190 10.112 1.00 96.75 184 ALA A N 1
ATOM 1432 C CA . ALA A 1 184 ? -18.674 -4.690 10.705 1.00 96.75 184 ALA A CA 1
ATOM 1433 C C . ALA A 1 184 ? -19.739 -5.026 9.646 1.00 96.75 184 ALA A C 1
ATOM 1435 O O . ALA A 1 184 ? -20.438 -6.027 9.783 1.00 96.75 184 ALA A O 1
ATOM 1436 N N . GLN A 1 185 ? -19.845 -4.228 8.575 1.00 97.12 185 GLN A N 1
ATOM 1437 C CA . GLN A 1 185 ? -20.738 -4.520 7.447 1.00 97.12 185 GLN A CA 1
ATOM 1438 C C . GLN A 1 185 ? -20.250 -5.701 6.591 1.00 97.12 185 GLN A C 1
ATOM 1440 O O . GLN A 1 185 ? -21.070 -6.459 6.076 1.00 97.12 185 GLN A O 1
ATOM 1445 N N . LEU A 1 186 ? -18.932 -5.872 6.444 1.00 96.62 186 LEU A N 1
ATOM 1446 C CA . LEU A 1 186 ? -18.323 -6.989 5.714 1.00 96.62 186 LEU A CA 1
ATOM 1447 C C . LEU A 1 186 ? -18.441 -8.327 6.465 1.00 96.62 186 LEU A C 1
ATOM 1449 O O . LEU A 1 186 ? -18.562 -9.372 5.823 1.00 96.62 186 LEU A O 1
ATOM 1453 N N . GLY A 1 187 ? -18.422 -8.309 7.802 1.00 96.12 187 GLY A N 1
ATOM 1454 C CA . GLY A 1 187 ? -18.481 -9.505 8.643 1.00 96.12 187 GLY A CA 1
ATOM 1455 C C . GLY A 1 187 ? -17.178 -10.310 8.608 1.00 96.12 187 GLY A C 1
ATOM 1456 O O . GLY A 1 187 ? -16.110 -9.773 8.880 1.00 96.12 187 GLY A O 1
ATOM 1457 N N . ASP A 1 188 ? -17.258 -11.607 8.293 1.00 96.31 188 ASP A N 1
ATOM 1458 C CA . ASP A 1 188 ? -16.082 -12.454 8.036 1.00 96.31 188 ASP A CA 1
ATOM 1459 C C . ASP A 1 188 ? -15.732 -12.405 6.540 1.00 96.31 188 ASP A C 1
ATOM 1461 O O . ASP A 1 188 ? -16.508 -12.859 5.692 1.00 96.31 188 ASP A O 1
ATOM 1465 N N . TYR A 1 189 ? -14.565 -11.850 6.215 1.00 98.25 189 TYR A N 1
ATOM 1466 C CA . TYR A 1 189 ? -14.126 -11.607 4.842 1.00 98.25 189 TYR A CA 1
ATOM 1467 C C . TYR A 1 189 ? -12.620 -11.825 4.676 1.00 98.25 189 TYR A C 1
ATOM 1469 O O . TYR A 1 189 ? -11.844 -11.855 5.634 1.00 98.25 189 TYR A O 1
ATOM 1477 N N . ASP A 1 190 ? -12.212 -11.965 3.422 1.00 98.25 190 ASP A N 1
ATOM 1478 C CA . ASP A 1 190 ? -10.818 -11.981 2.992 1.00 98.25 190 ASP A CA 1
ATOM 1479 C C . ASP A 1 190 ? -10.557 -10.778 2.086 1.00 98.25 190 ASP A C 1
ATOM 1481 O O . ASP A 1 190 ? -11.493 -10.155 1.578 1.00 98.25 190 ASP A O 1
ATOM 1485 N N . ALA A 1 191 ? -9.290 -10.436 1.874 1.00 97.31 191 ALA A N 1
ATOM 1486 C CA . ALA A 1 191 ? -8.925 -9.265 1.096 1.00 97.31 191 ALA A CA 1
ATOM 1487 C C . ALA A 1 191 ? -7.809 -9.535 0.089 1.00 97.31 191 ALA A C 1
ATOM 1489 O O . ALA A 1 191 ? -6.918 -10.359 0.308 1.00 97.31 191 ALA A O 1
ATOM 1490 N N . ILE A 1 192 ? -7.833 -8.765 -0.998 1.00 95.19 192 ILE A N 1
ATOM 1491 C CA . ILE A 1 192 ? -6.713 -8.636 -1.927 1.00 95.19 192 ILE A CA 1
ATOM 1492 C C . ILE A 1 192 ? -6.375 -7.161 -2.153 1.00 95.19 192 ILE A C 1
ATOM 1494 O O . ILE A 1 192 ? -7.268 -6.326 -2.292 1.00 95.19 192 ILE A O 1
ATOM 1498 N N . HIS A 1 193 ? -5.081 -6.857 -2.238 1.00 90.88 193 HIS A N 1
ATOM 1499 C CA . HIS A 1 193 ? -4.569 -5.567 -2.687 1.00 90.88 193 HIS A CA 1
ATOM 1500 C C . HIS A 1 193 ? -3.884 -5.718 -4.048 1.00 90.88 193 HIS A C 1
ATOM 1502 O O . HIS A 1 193 ? -2.868 -6.412 -4.171 1.00 90.88 193 HIS A O 1
ATOM 1508 N N . VAL A 1 194 ? -4.425 -5.045 -5.067 1.00 89.62 194 VAL A N 1
ATOM 1509 C CA . VAL A 1 194 ? -3.968 -5.133 -6.461 1.00 89.62 194 VAL A CA 1
ATOM 1510 C C . VAL A 1 194 ? -3.456 -3.775 -6.964 1.00 89.62 194 VAL A C 1
ATOM 1512 O O . VAL A 1 194 ? -4.243 -2.912 -7.359 1.00 89.62 194 VAL A O 1
ATOM 1515 N N . ARG A 1 195 ? -2.128 -3.603 -6.999 1.00 83.81 195 ARG A N 1
ATOM 1516 C CA . ARG A 1 195 ? -1.410 -2.461 -7.586 1.00 83.81 195 ARG A CA 1
ATOM 1517 C C . ARG A 1 195 ? -1.086 -2.731 -9.049 1.00 83.81 195 ARG A C 1
ATOM 1519 O O . ARG A 1 195 ? -0.135 -3.443 -9.372 1.00 83.81 195 ARG A O 1
ATOM 1526 N N . ARG A 1 196 ? -1.872 -2.137 -9.938 1.00 84.50 196 ARG A N 1
ATOM 1527 C CA . ARG A 1 196 ? -1.801 -2.372 -11.381 1.00 84.50 196 ARG A CA 1
ATOM 1528 C C . ARG A 1 196 ? -1.792 -1.068 -12.175 1.00 84.50 196 ARG A C 1
ATOM 1530 O O . ARG A 1 196 ? -0.867 -0.838 -12.952 1.00 84.50 196 ARG A O 1
ATOM 1537 N N . GLY A 1 197 ? -2.760 -0.181 -11.944 1.00 75.00 197 GLY A N 1
ATOM 1538 C CA . GLY A 1 197 ? -2.968 1.030 -12.751 1.00 75.00 197 GLY A CA 1
ATOM 1539 C C . GLY A 1 197 ? -1.834 2.065 -12.701 1.00 75.00 197 GLY A C 1
ATOM 1540 O O . GLY A 1 197 ? -1.748 2.929 -13.571 1.00 75.00 197 GLY A O 1
ATOM 1541 N N . ASP A 1 198 ? -0.962 1.997 -11.698 1.00 68.81 198 ASP A N 1
ATOM 1542 C CA . ASP A 1 198 ? 0.229 2.842 -11.534 1.00 68.81 198 ASP A CA 1
ATOM 1543 C C . ASP A 1 198 ? 1.522 2.176 -12.034 1.00 68.81 198 ASP A C 1
ATOM 1545 O O . ASP A 1 198 ? 2.477 2.861 -12.411 1.00 68.81 198 ASP A O 1
ATOM 1549 N N . LYS A 1 199 ? 1.572 0.841 -12.018 1.00 69.00 199 LYS A N 1
ATOM 1550 C CA . LYS A 1 199 ? 2.759 0.058 -12.373 1.00 69.00 199 LYS A CA 1
ATOM 1551 C C . LYS A 1 199 ? 2.784 -0.344 -13.843 1.00 69.00 199 LYS A C 1
ATOM 1553 O O . LYS A 1 199 ? 3.869 -0.497 -14.401 1.00 69.00 199 LYS A O 1
ATOM 1558 N N . LEU A 1 200 ? 1.625 -0.508 -14.481 1.00 77.50 200 LEU A N 1
ATOM 1559 C CA . LEU A 1 200 ? 1.546 -0.847 -15.899 1.00 77.50 200 LEU A CA 1
ATOM 1560 C C . LEU A 1 200 ? 1.890 0.360 -16.768 1.00 77.50 200 LEU A C 1
ATOM 1562 O O . LEU A 1 200 ? 1.033 1.118 -17.211 1.00 77.50 200 LEU A O 1
ATOM 1566 N N . LYS A 1 201 ? 3.189 0.517 -17.009 1.00 79.25 201 LYS A N 1
ATOM 1567 C CA . LYS A 1 201 ? 3.739 1.456 -17.981 1.00 79.25 201 LYS A CA 1
ATOM 1568 C C . LYS A 1 201 ? 3.941 0.756 -19.316 1.00 79.25 201 LYS A C 1
ATOM 1570 O O . LYS A 1 201 ? 4.310 -0.421 -19.355 1.00 79.25 201 LYS A O 1
ATOM 1575 N N . THR A 1 202 ? 3.732 1.482 -20.404 1.00 82.31 202 THR A N 1
ATOM 1576 C CA . THR A 1 202 ? 4.057 1.023 -21.754 1.00 82.31 202 THR A CA 1
ATOM 1577 C C . THR A 1 202 ? 5.439 1.528 -22.159 1.00 82.31 202 THR A C 1
ATOM 1579 O O . THR A 1 202 ? 5.884 2.597 -21.746 1.00 82.31 202 THR A O 1
ATOM 1582 N N . ARG A 1 203 ? 6.144 0.729 -22.956 1.00 82.50 203 ARG A N 1
ATOM 1583 C CA . ARG A 1 203 ? 7.392 1.091 -23.629 1.00 82.50 203 ARG A CA 1
ATOM 1584 C C . ARG A 1 203 ? 7.287 0.683 -25.089 1.00 82.50 203 ARG A C 1
ATOM 1586 O O . ARG A 1 203 ? 6.690 -0.349 -25.382 1.00 82.50 203 ARG A O 1
ATOM 1593 N N . LYS A 1 204 ? 7.883 1.445 -26.000 1.00 87.88 204 LYS A N 1
ATOM 1594 C CA . LYS A 1 204 ? 8.038 0.991 -27.385 1.00 87.88 204 LYS A CA 1
ATOM 1595 C C . LYS A 1 204 ? 9.248 0.070 -27.466 1.00 87.88 204 LYS A C 1
ATOM 1597 O O . LYS A 1 204 ? 10.284 0.359 -26.872 1.00 87.88 204 LYS A O 1
ATOM 1602 N N . ASP A 1 205 ? 9.100 -1.069 -28.128 1.00 83.12 205 ASP A N 1
ATOM 1603 C CA . ASP A 1 205 ? 10.243 -1.916 -28.450 1.00 83.12 205 ASP A CA 1
ATOM 1604 C C . ASP A 1 205 ? 11.049 -1.335 -29.624 1.00 83.12 205 ASP A C 1
ATOM 1606 O O . ASP A 1 205 ? 10.703 -0.300 -30.197 1.00 83.12 205 ASP A O 1
ATOM 1610 N N . ARG A 1 206 ? 12.136 -2.018 -29.997 1.00 84.25 206 ARG A N 1
ATOM 1611 C CA . ARG A 1 206 ? 13.017 -1.612 -31.104 1.00 84.25 206 ARG A CA 1
ATOM 1612 C C . ARG A 1 206 ? 12.321 -1.528 -32.473 1.00 84.25 206 ARG A C 1
ATOM 1614 O O . ARG A 1 206 ? 12.913 -1.027 -33.419 1.00 84.25 206 ARG A O 1
ATOM 1621 N N . PHE A 1 207 ? 11.097 -2.042 -32.585 1.00 89.00 207 PHE A N 1
ATOM 1622 C CA . PHE A 1 207 ? 10.269 -2.009 -33.787 1.00 89.00 207 PHE A CA 1
ATOM 1623 C C . PHE A 1 207 ? 9.106 -1.011 -33.665 1.00 89.00 207 PHE A C 1
ATOM 1625 O O . PHE A 1 207 ? 8.226 -0.981 -34.521 1.00 89.00 207 PHE A O 1
ATOM 1632 N N . GLY A 1 208 ? 9.078 -0.198 -32.602 1.00 84.56 208 GLY A N 1
ATOM 1633 C CA . GLY A 1 208 ? 8.023 0.780 -32.349 1.00 84.56 208 GLY A CA 1
ATOM 1634 C C . GLY A 1 208 ? 6.730 0.187 -31.783 1.00 84.56 208 GLY A C 1
ATOM 1635 O O . GLY A 1 208 ? 5.762 0.930 -31.616 1.00 84.56 208 GLY A O 1
ATOM 1636 N N . VAL A 1 209 ? 6.697 -1.112 -31.462 1.00 88.62 209 VAL A N 1
ATOM 1637 C CA . VAL A 1 209 ? 5.508 -1.783 -30.919 1.00 88.62 209 VAL A CA 1
ATOM 1638 C C . VAL A 1 209 ? 5.393 -1.483 -29.431 1.00 88.62 209 VAL A C 1
ATOM 1640 O O . VAL A 1 209 ? 6.343 -1.680 -28.669 1.00 88.62 209 VAL A O 1
ATOM 1643 N N . GLU A 1 210 ? 4.220 -1.027 -28.998 1.00 85.38 210 GLU A N 1
ATOM 1644 C CA . GLU A 1 210 ? 3.949 -0.805 -27.581 1.00 85.38 210 GLU A CA 1
ATOM 1645 C C . GLU A 1 210 ? 3.883 -2.133 -26.823 1.00 85.38 210 GLU A C 1
ATOM 1647 O O . GLU A 1 210 ? 3.111 -3.036 -27.143 1.00 85.38 210 GLU A O 1
ATOM 1652 N N . ARG A 1 211 ? 4.712 -2.248 -25.789 1.00 81.81 211 ARG A N 1
ATOM 1653 C CA . ARG A 1 211 ? 4.781 -3.391 -24.885 1.00 81.81 211 ARG A CA 1
ATOM 1654 C C . ARG A 1 211 ? 4.662 -2.932 -23.448 1.00 81.81 211 ARG A C 1
ATOM 1656 O O . ARG A 1 211 ? 5.139 -1.865 -23.073 1.00 81.81 211 ARG A O 1
ATOM 1663 N N . ILE A 1 212 ? 4.081 -3.782 -22.616 1.00 82.31 212 ILE A N 1
ATOM 1664 C CA . ILE A 1 212 ? 4.026 -3.557 -21.175 1.00 82.31 212 ILE A CA 1
ATOM 1665 C C . ILE A 1 212 ? 5.438 -3.693 -20.592 1.00 82.31 212 ILE A C 1
ATOM 1667 O O . ILE A 1 212 ? 6.163 -4.639 -20.902 1.00 82.31 212 ILE A O 1
ATOM 1671 N N . GLN A 1 213 ? 5.830 -2.750 -19.735 1.00 78.25 213 GLN A N 1
ATOM 1672 C CA . GLN A 1 213 ? 7.143 -2.737 -19.091 1.00 78.25 213 GLN A CA 1
ATOM 1673 C C . GLN A 1 213 ? 7.341 -3.945 -18.164 1.00 78.25 213 GLN A C 1
ATOM 1675 O O . GLN A 1 213 ? 8.435 -4.508 -18.136 1.00 78.25 213 GLN A O 1
ATOM 1680 N N . PHE A 1 214 ? 6.275 -4.365 -17.475 1.00 79.94 214 PHE A N 1
ATOM 1681 C CA . PHE A 1 214 ? 6.239 -5.507 -16.558 1.00 79.94 214 PHE A CA 1
ATOM 1682 C C . PHE A 1 214 ? 5.186 -6.545 -16.998 1.00 79.94 214 PHE A C 1
ATOM 1684 O O . PHE A 1 214 ? 4.094 -6.594 -16.430 1.00 79.94 214 PHE A O 1
ATOM 1691 N N . PRO A 1 215 ? 5.475 -7.379 -18.016 1.00 82.69 215 PRO A N 1
ATOM 1692 C CA . PRO A 1 215 ? 4.517 -8.361 -18.532 1.00 82.69 215 PRO A CA 1
ATOM 1693 C C . PRO A 1 215 ? 4.067 -9.386 -17.484 1.00 82.69 215 PRO A C 1
ATOM 1695 O O . PRO A 1 215 ? 2.910 -9.790 -17.481 1.00 82.69 215 PRO A O 1
ATOM 1698 N N . HIS A 1 216 ? 4.962 -9.777 -16.572 1.00 82.38 216 HIS A N 1
ATOM 1699 C CA . HIS A 1 216 ? 4.645 -10.708 -15.484 1.00 82.38 216 HIS A CA 1
ATOM 1700 C C . HIS A 1 216 ? 3.623 -10.117 -14.512 1.00 82.38 216 HIS A C 1
ATOM 1702 O O . HIS A 1 216 ? 2.655 -10.786 -14.173 1.00 82.38 216 HIS A O 1
ATOM 1708 N N . LEU A 1 217 ? 3.775 -8.838 -14.149 1.00 84.75 217 LEU A N 1
ATOM 1709 C CA . LEU A 1 217 ? 2.798 -8.133 -13.323 1.00 84.75 217 LEU A CA 1
ATOM 1710 C C . LEU A 1 217 ? 1.433 -8.069 -14.012 1.00 84.75 217 LEU A C 1
ATOM 1712 O O . LEU A 1 217 ? 0.419 -8.348 -13.378 1.00 84.75 217 LEU A O 1
ATOM 1716 N N . ASP A 1 218 ? 1.402 -7.708 -15.302 1.00 88.19 218 ASP A N 1
ATOM 1717 C CA . ASP A 1 218 ? 0.152 -7.670 -16.066 1.00 88.19 218 ASP A CA 1
ATOM 1718 C C . ASP A 1 218 ? -0.534 -9.033 -16.080 1.00 88.19 218 ASP A C 1
ATOM 1720 O O . ASP A 1 218 ? -1.728 -9.100 -15.821 1.00 88.19 218 ASP A O 1
ATOM 1724 N N . ARG A 1 219 ? 0.216 -10.104 -16.351 1.00 89.38 219 ARG A N 1
ATOM 1725 C CA . ARG A 1 219 ? -0.294 -11.475 -16.363 1.00 89.38 219 ARG A CA 1
ATOM 1726 C C . ARG A 1 219 ? -0.841 -11.876 -14.993 1.00 89.38 219 ARG A C 1
ATOM 1728 O O . ARG A 1 219 ? -2.007 -12.234 -14.887 1.00 89.38 219 ARG A O 1
ATOM 1735 N N . ASP A 1 220 ? -0.020 -11.788 -13.954 1.00 89.38 220 ASP A N 1
ATOM 1736 C CA . ASP A 1 220 ? -0.316 -12.373 -12.643 1.00 89.38 220 ASP A CA 1
ATOM 1737 C C . ASP A 1 220 ? -1.437 -11.627 -11.896 1.00 89.38 220 ASP A C 1
ATOM 1739 O O . ASP A 1 220 ? -2.136 -12.209 -11.071 1.00 89.38 220 ASP A O 1
ATOM 1743 N N . THR A 1 221 ? -1.659 -10.347 -12.219 1.00 91.38 221 THR A N 1
ATOM 1744 C CA . THR A 1 221 ? -2.748 -9.535 -11.643 1.00 91.38 221 THR A CA 1
ATOM 1745 C C . THR A 1 221 ? -4.061 -9.614 -12.421 1.00 91.38 221 THR A C 1
ATOM 1747 O O . THR A 1 221 ? -5.024 -8.931 -12.063 1.00 91.38 221 THR A O 1
ATOM 1750 N N . ARG A 1 222 ? -4.143 -10.429 -13.479 1.00 93.50 222 ARG A N 1
ATOM 1751 C CA . ARG A 1 222 ? -5.417 -10.681 -14.162 1.00 93.50 222 ARG A CA 1
ATOM 1752 C C . ARG A 1 222 ? -6.320 -11.593 -13.326 1.00 93.50 222 ARG A C 1
ATOM 1754 O O . ARG A 1 222 ? -5.815 -12.470 -12.617 1.00 93.50 222 ARG A O 1
ATOM 1761 N N . PRO A 1 223 ? -7.653 -11.439 -13.424 1.00 95.31 223 PRO A N 1
ATOM 1762 C CA . PRO A 1 223 ? -8.601 -12.196 -12.611 1.00 95.31 223 PRO A CA 1
ATOM 1763 C C . PRO A 1 223 ? -8.405 -13.717 -12.659 1.00 95.31 223 PRO A C 1
ATOM 1765 O O . PRO A 1 223 ? -8.502 -14.374 -11.628 1.00 95.31 223 PRO A O 1
ATOM 1768 N N . GLU A 1 224 ? -8.088 -14.291 -13.820 1.00 93.00 224 GLU A N 1
ATOM 1769 C CA . GLU A 1 224 ? -7.884 -15.733 -13.988 1.00 93.00 224 GLU A CA 1
ATOM 1770 C C . GLU A 1 224 ? -6.672 -16.274 -13.212 1.00 93.00 224 GLU A C 1
ATOM 1772 O O . GLU A 1 224 ? -6.732 -17.385 -12.681 1.00 93.00 224 GLU A O 1
ATOM 1777 N N . PHE A 1 225 ? -5.601 -15.485 -13.086 1.00 93.00 225 PHE A N 1
ATOM 1778 C CA . PHE A 1 225 ? -4.419 -15.852 -12.303 1.00 93.00 225 PHE A CA 1
ATOM 1779 C C . PHE A 1 225 ? -4.642 -15.591 -10.814 1.00 93.00 225 PHE A C 1
ATOM 1781 O O . PHE A 1 225 ? -4.290 -16.438 -9.992 1.00 93.00 225 PHE A O 1
ATOM 1788 N N . ILE A 1 226 ? -5.316 -14.487 -10.469 1.00 94.75 226 ILE A N 1
ATOM 1789 C CA . ILE A 1 226 ? -5.734 -14.200 -9.090 1.00 94.75 226 ILE A CA 1
ATOM 1790 C C . ILE A 1 226 ? -6.602 -15.343 -8.550 1.00 94.75 226 ILE A C 1
ATOM 1792 O O . ILE A 1 226 ? -6.316 -15.845 -7.467 1.00 94.75 226 ILE A O 1
ATOM 1796 N N . LEU A 1 227 ? -7.604 -15.813 -9.309 1.00 93.69 227 LEU A N 1
ATOM 1797 C CA . LEU A 1 227 ? -8.462 -16.942 -8.917 1.00 93.69 227 LEU A CA 1
ATOM 1798 C C . LEU A 1 227 ? -7.642 -18.172 -8.530 1.00 93.69 227 LEU A C 1
ATOM 1800 O O . LEU A 1 227 ? -7.853 -18.745 -7.464 1.00 93.69 227 LEU A O 1
ATOM 1804 N N . ARG A 1 228 ? -6.696 -18.562 -9.386 1.00 90.06 228 ARG A N 1
ATOM 1805 C CA . ARG A 1 228 ? -5.835 -19.728 -9.156 1.00 90.06 228 ARG A CA 1
ATOM 1806 C C . ARG A 1 228 ? -4.905 -19.539 -7.960 1.00 90.06 228 ARG A C 1
ATOM 1808 O O . ARG A 1 228 ? -4.629 -20.497 -7.249 1.00 90.06 228 ARG A O 1
ATOM 1815 N N . ARG A 1 229 ? -4.420 -18.317 -7.725 1.00 90.19 229 ARG A N 1
ATOM 1816 C CA . ARG A 1 229 ? -3.551 -18.012 -6.582 1.00 90.19 229 ARG A CA 1
ATOM 1817 C C . ARG A 1 229 ? -4.294 -18.183 -5.264 1.00 90.19 229 ARG A C 1
ATOM 1819 O O . ARG A 1 229 ? -3.792 -18.816 -4.338 1.00 90.19 229 ARG A O 1
ATOM 1826 N N . ILE A 1 230 ? -5.487 -17.603 -5.180 1.00 93.50 230 ILE A N 1
ATOM 1827 C CA . ILE A 1 230 ? -6.195 -17.494 -3.908 1.00 93.50 230 ILE A CA 1
ATOM 1828 C C . ILE A 1 230 ? -7.052 -18.726 -3.592 1.00 93.50 230 ILE A C 1
ATOM 1830 O O . ILE A 1 230 ? -7.370 -18.935 -2.423 1.00 93.50 230 ILE A O 1
ATOM 1834 N N . GLU A 1 231 ? -7.373 -19.586 -4.574 1.00 88.88 231 GLU A N 1
ATOM 1835 C CA . GLU A 1 231 ? -8.296 -20.726 -4.387 1.00 88.88 231 GLU A CA 1
ATOM 1836 C C . GLU A 1 231 ? -7.879 -21.694 -3.270 1.00 88.88 231 GLU A C 1
ATOM 1838 O O . GLU A 1 231 ? -8.737 -22.233 -2.575 1.00 88.88 231 GLU A O 1
ATOM 1843 N N . LYS A 1 232 ? -6.570 -21.891 -3.055 1.00 87.56 232 LYS A N 1
ATOM 1844 C CA . LYS A 1 232 ? -6.055 -22.800 -2.014 1.00 87.56 232 LYS A CA 1
ATOM 1845 C C . LYS A 1 232 ? -6.187 -22.229 -0.598 1.00 87.56 232 LYS A C 1
ATOM 1847 O O . LYS A 1 232 ? -6.129 -22.986 0.368 1.00 87.56 232 LYS A O 1
ATOM 1852 N N . LYS A 1 233 ? -6.306 -20.905 -0.462 1.00 91.62 233 LYS A N 1
ATOM 1853 C CA . LYS A 1 233 ? -6.328 -20.203 0.832 1.00 91.62 233 LYS A CA 1
ATOM 1854 C C . LYS A 1 233 ? -7.703 -19.631 1.173 1.00 91.62 233 LYS A C 1
ATOM 1856 O O . LYS A 1 233 ? -8.041 -19.574 2.349 1.00 91.62 233 LYS A O 1
ATOM 1861 N N . ILE A 1 234 ? -8.495 -19.247 0.170 1.00 95.25 234 ILE A N 1
ATOM 1862 C CA . ILE A 1 234 ? -9.811 -18.624 0.345 1.00 95.25 234 ILE A CA 1
ATOM 1863 C C . ILE A 1 234 ? -10.901 -19.552 -0.222 1.00 95.25 234 ILE A C 1
ATOM 1865 O O . ILE A 1 234 ? -11.045 -19.651 -1.448 1.00 95.25 234 ILE A O 1
ATOM 1869 N N . PRO A 1 235 ? -11.700 -20.204 0.649 1.00 95.00 235 PRO A N 1
ATOM 1870 C CA . PRO A 1 235 ? -12.839 -21.024 0.243 1.00 95.00 235 PRO A CA 1
ATOM 1871 C C . PRO A 1 235 ? -13.856 -20.279 -0.627 1.00 95.00 235 PRO A C 1
ATOM 1873 O O . PRO A 1 235 ? -14.082 -19.079 -0.463 1.00 95.00 235 PRO A O 1
ATOM 1876 N N . HIS A 1 236 ? -14.526 -21.009 -1.518 1.00 95.94 236 HIS A N 1
ATOM 1877 C CA . HIS A 1 236 ? -15.569 -20.450 -2.381 1.00 95.94 236 HIS A CA 1
ATOM 1878 C C . HIS A 1 236 ? -16.758 -19.908 -1.565 1.00 95.94 236 HIS A C 1
ATOM 1880 O O . HIS A 1 236 ? -17.067 -20.392 -0.477 1.00 95.94 236 HIS A O 1
ATOM 1886 N N . GLY A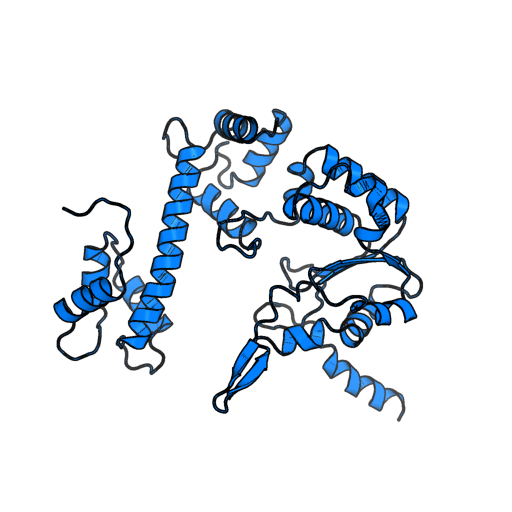 1 237 ? -17.449 -18.907 -2.111 1.00 95.50 237 GLY A N 1
ATOM 1887 C CA . GLY A 1 237 ? -18.628 -18.267 -1.521 1.00 95.50 237 GLY A CA 1
ATOM 1888 C C . GLY A 1 237 ? -18.323 -17.194 -0.471 1.00 95.50 237 GLY A C 1
ATOM 1889 O O . GLY A 1 237 ? -19.251 -16.525 -0.008 1.00 95.50 237 GLY A O 1
ATOM 1890 N N . ARG A 1 238 ? -17.046 -17.011 -0.112 1.00 97.19 238 ARG A N 1
ATOM 1891 C CA . ARG A 1 238 ? -16.596 -15.998 0.851 1.00 97.19 238 ARG A CA 1
ATOM 1892 C C . ARG A 1 238 ? -16.630 -14.587 0.268 1.00 97.19 238 ARG A C 1
ATOM 1894 O O . ARG A 1 238 ? -16.585 -14.401 -0.952 1.00 97.19 238 ARG A O 1
ATOM 1901 N N . THR A 1 239 ? -16.734 -13.605 1.158 1.00 98.31 239 THR A N 1
ATOM 1902 C CA . THR A 1 239 ? -16.633 -12.185 0.813 1.00 98.31 239 THR A CA 1
ATOM 1903 C C . THR A 1 239 ? -15.175 -11.834 0.550 1.00 98.31 239 THR A C 1
ATOM 1905 O O . THR A 1 239 ? -14.316 -12.124 1.381 1.00 98.31 239 THR A O 1
ATOM 1908 N N . LEU A 1 240 ? -14.908 -11.217 -0.599 1.00 98.19 240 LEU A N 1
ATOM 1909 C CA . LEU A 1 240 ? -13.581 -10.783 -1.013 1.00 98.19 240 LEU A CA 1
ATOM 1910 C C . LEU A 1 240 ? -13.579 -9.265 -1.182 1.00 98.19 240 LEU A C 1
ATOM 1912 O O . LEU A 1 240 ? -14.150 -8.745 -2.143 1.00 98.19 240 LEU A O 1
ATOM 1916 N N . PHE A 1 241 ? -12.946 -8.566 -0.245 1.00 98.12 241 PHE A N 1
ATOM 1917 C CA . PHE A 1 241 ? -12.713 -7.131 -0.346 1.00 98.12 241 PHE A CA 1
ATOM 1918 C C . PHE A 1 241 ? -11.533 -6.854 -1.285 1.00 98.12 241 PHE A C 1
ATOM 1920 O O . PHE A 1 241 ? -10.446 -7.407 -1.112 1.00 98.12 241 PHE A O 1
ATOM 1927 N N . ILE A 1 242 ? -11.741 -6.002 -2.285 1.00 96.00 242 ILE A N 1
ATOM 1928 C CA . ILE A 1 242 ? -10.741 -5.690 -3.308 1.00 96.00 242 ILE A CA 1
ATOM 1929 C C . ILE A 1 242 ? -10.312 -4.232 -3.162 1.00 96.00 242 ILE A C 1
ATOM 1931 O O . ILE A 1 242 ? -11.044 -3.322 -3.549 1.00 96.00 242 ILE A O 1
ATOM 1935 N N . GLY A 1 243 ? -9.095 -4.024 -2.660 1.00 90.62 243 GLY A N 1
ATOM 1936 C CA . GLY A 1 243 ? -8.395 -2.746 -2.766 1.00 90.62 243 GLY A CA 1
ATOM 1937 C C . GLY A 1 243 ? -7.589 -2.717 -4.060 1.00 90.62 243 GLY A C 1
ATOM 1938 O O . GLY A 1 243 ? -6.714 -3.560 -4.269 1.00 90.62 243 GLY A O 1
ATOM 1939 N N . SER A 1 244 ? -7.868 -1.782 -4.967 1.00 88.25 244 SER A N 1
ATOM 1940 C CA . SER A 1 244 ? -7.118 -1.688 -6.222 1.00 88.25 244 SER A CA 1
ATOM 1941 C C . SER A 1 244 ? -7.139 -0.291 -6.819 1.00 88.25 244 SER A C 1
ATOM 1943 O O . SER A 1 244 ? -8.108 0.447 -6.691 1.00 88.25 244 SER A O 1
ATOM 1945 N N . ASN A 1 245 ? -6.074 0.035 -7.551 1.00 80.81 245 ASN A N 1
ATOM 1946 C CA . ASN A 1 245 ? -5.987 1.232 -8.382 1.00 80.81 245 ASN A CA 1
ATOM 1947 C C . ASN A 1 245 ? -6.213 0.958 -9.882 1.00 80.81 245 ASN A C 1
ATOM 1949 O O . ASN A 1 245 ? -5.909 1.815 -10.720 1.00 80.81 245 ASN A O 1
ATOM 1953 N N . GLU A 1 246 ? -6.686 -0.238 -10.234 1.00 88.25 246 GLU A N 1
ATOM 1954 C CA . GLU A 1 246 ? -7.163 -0.539 -11.580 1.00 88.25 246 GLU A CA 1
ATOM 1955 C C . GLU A 1 246 ? -8.367 0.350 -11.910 1.00 88.25 246 GLU A C 1
ATOM 1957 O O . GLU A 1 246 ? -9.289 0.505 -11.113 1.00 88.25 246 GLU A O 1
ATOM 1962 N N . ARG A 1 247 ? -8.343 0.966 -13.092 1.00 81.69 247 ARG A N 1
ATOM 1963 C CA . ARG A 1 247 ? -9.347 1.957 -13.509 1.00 81.69 247 ARG A CA 1
ATOM 1964 C C . ARG A 1 247 ? -10.393 1.381 -14.444 1.00 81.69 247 ARG A C 1
ATOM 1966 O O . ARG A 1 247 ? -11.407 2.029 -14.683 1.00 81.69 247 ARG A O 1
ATOM 1973 N N . THR A 1 248 ? -10.135 0.201 -14.996 1.00 86.31 248 THR A N 1
ATOM 1974 C CA . THR A 1 248 ? -11.029 -0.478 -15.925 1.00 86.31 248 THR A CA 1
ATOM 1975 C C . THR A 1 248 ? -12.276 -0.950 -15.168 1.00 86.31 248 THR A C 1
ATOM 1977 O O . THR A 1 248 ? -12.166 -1.817 -14.294 1.00 86.31 248 THR A O 1
ATOM 1980 N N . PRO A 1 249 ? -13.472 -0.411 -15.471 1.00 87.69 249 PRO A N 1
ATOM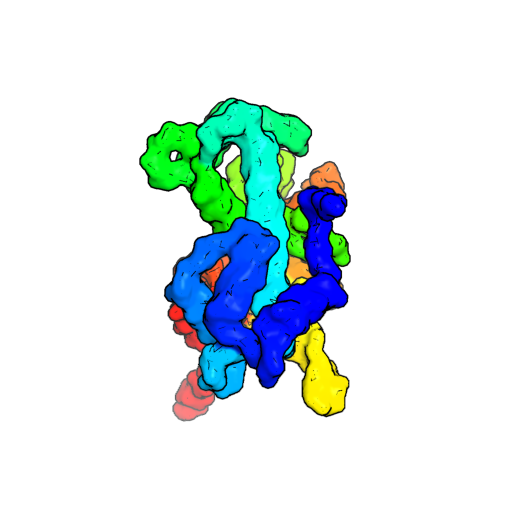 1981 C CA . PRO A 1 249 ? -14.693 -0.810 -14.783 1.00 87.69 249 PRO A CA 1
ATOM 1982 C C . PRO A 1 249 ? -14.951 -2.308 -14.943 1.00 87.69 249 PRO A C 1
ATOM 1984 O O . PRO A 1 249 ? -14.831 -2.857 -16.036 1.00 87.69 249 PRO A O 1
ATOM 1987 N N . GLY A 1 250 ? -15.299 -2.980 -13.846 1.00 91.31 250 GLY A N 1
ATOM 1988 C CA . GLY A 1 250 ? -15.611 -4.409 -13.869 1.00 91.31 250 GLY A CA 1
ATOM 1989 C C . GLY A 1 250 ? -14.415 -5.330 -14.128 1.00 91.31 250 GLY A C 1
ATOM 1990 O O . GLY A 1 250 ? -14.634 -6.521 -14.340 1.00 91.31 250 GLY A O 1
ATOM 1991 N N . PHE A 1 251 ? -13.171 -4.835 -14.069 1.00 94.88 251 PHE A N 1
ATOM 1992 C CA . PHE A 1 251 ? -11.972 -5.653 -14.292 1.00 94.88 251 PHE A CA 1
ATOM 1993 C C . PHE A 1 251 ? -11.950 -6.925 -13.434 1.00 94.88 251 PHE A C 1
ATOM 1995 O O . PHE A 1 251 ? -11.675 -8.005 -13.939 1.00 94.88 251 PHE A O 1
ATOM 2002 N N . PHE A 1 252 ? -12.323 -6.823 -12.156 1.00 97.00 252 PHE A N 1
ATOM 2003 C CA . PHE A 1 252 ? -12.355 -7.959 -11.229 1.00 97.00 252 PHE A CA 1
ATOM 2004 C C . PHE A 1 252 ? -13.669 -8.750 -11.237 1.00 97.00 252 PHE A C 1
ATOM 2006 O O . PHE A 1 252 ? -13.805 -9.707 -10.478 1.00 97.00 252 PHE A O 1
ATOM 2013 N N . SER A 1 253 ? -14.631 -8.412 -12.102 1.00 96.62 253 SER A N 1
ATOM 2014 C CA . SER A 1 253 ? -15.909 -9.134 -12.187 1.00 96.62 253 SER A CA 1
ATOM 2015 C C . SER A 1 253 ? -15.782 -10.650 -12.405 1.00 96.62 253 SER A C 1
ATOM 2017 O O . SER A 1 253 ? -16.606 -11.365 -11.833 1.00 96.62 253 SER A O 1
ATOM 2019 N N . PRO A 1 254 ? -14.758 -11.205 -13.096 1.00 97.75 254 PRO A N 1
ATOM 2020 C CA . PRO A 1 254 ? -14.617 -12.658 -13.203 1.00 97.75 254 PRO A CA 1
ATOM 2021 C C . PRO A 1 254 ? -14.397 -13.361 -11.855 1.00 97.75 254 PRO A C 1
ATOM 2023 O O . PRO A 1 254 ? -14.730 -14.539 -11.718 1.00 97.75 254 PRO A O 1
ATOM 2026 N N . LEU A 1 255 ? -13.898 -12.652 -10.831 1.00 97.44 255 LEU A N 1
ATOM 2027 C CA . LEU A 1 255 ? -13.762 -13.200 -9.477 1.00 97.44 255 LEU A CA 1
ATOM 2028 C C . LEU A 1 255 ? -15.130 -13.534 -8.848 1.00 97.44 255 LEU A C 1
ATOM 2030 O O . LEU A 1 255 ? -15.213 -14.397 -7.971 1.00 97.44 255 LEU A O 1
ATOM 2034 N N . ALA A 1 256 ? -16.213 -12.909 -9.331 1.00 97.00 256 ALA A N 1
ATOM 2035 C CA . ALA A 1 256 ? -17.572 -13.098 -8.823 1.00 97.00 256 ALA A CA 1
ATOM 2036 C C . ALA A 1 256 ? -18.122 -14.515 -9.054 1.00 97.00 256 ALA A C 1
ATOM 2038 O O . ALA A 1 256 ? -19.070 -14.923 -8.390 1.00 97.00 256 ALA A O 1
ATOM 2039 N N . VAL A 1 257 ? -17.504 -15.294 -9.951 1.00 96.62 257 VAL A N 1
ATOM 2040 C CA . VAL A 1 257 ? -17.830 -16.718 -10.143 1.00 96.62 257 VAL A CA 1
ATOM 2041 C C . VAL A 1 257 ? -17.622 -17.524 -8.858 1.00 96.62 257 VAL A C 1
ATOM 2043 O O . VAL A 1 257 ? -18.307 -18.523 -8.648 1.00 96.62 257 VAL A O 1
ATOM 2046 N N . ARG A 1 258 ? -16.680 -17.115 -7.995 1.00 96.00 258 ARG A N 1
ATOM 2047 C CA . ARG A 1 258 ? -16.337 -17.846 -6.765 1.00 96.00 258 ARG A CA 1
ATOM 2048 C C . ARG A 1 258 ? -16.508 -17.040 -5.486 1.00 96.00 258 ARG A C 1
ATOM 2050 O O . ARG A 1 258 ? -16.605 -17.656 -4.428 1.00 96.00 258 ARG A O 1
ATOM 2057 N N . TYR A 1 259 ? -16.551 -15.712 -5.556 1.00 97.88 259 TYR A N 1
ATOM 2058 C CA . TYR A 1 259 ? -16.508 -14.844 -4.379 1.00 97.88 259 TYR A CA 1
ATOM 2059 C C . TYR A 1 259 ? -17.578 -13.754 -4.420 1.00 97.88 259 TYR A C 1
ATOM 2061 O O . TYR A 1 259 ? -17.950 -13.265 -5.484 1.00 97.88 259 TYR A O 1
ATOM 2069 N N . LYS A 1 260 ? -18.049 -13.330 -3.245 1.00 97.94 260 LYS A N 1
ATOM 2070 C CA . LYS A 1 260 ? -18.897 -12.139 -3.113 1.00 97.94 260 LYS A CA 1
ATOM 2071 C C . LYS A 1 260 ? -17.986 -10.918 -3.077 1.00 97.94 260 LYS A C 1
ATOM 2073 O O . LYS A 1 260 ? -17.264 -10.727 -2.103 1.00 97.94 260 LYS A O 1
ATOM 2078 N N . LEU A 1 261 ? -17.964 -10.139 -4.151 1.00 97.75 261 LEU A N 1
ATOM 2079 C CA . LEU A 1 261 ? -17.010 -9.038 -4.283 1.00 97.75 261 LEU A CA 1
ATOM 2080 C C . LEU A 1 261 ? -17.484 -7.813 -3.505 1.00 97.75 261 LEU A C 1
ATOM 2082 O O . LEU A 1 261 ? -18.645 -7.423 -3.622 1.00 97.75 261 LEU A O 1
ATOM 2086 N N . ALA A 1 262 ? -16.570 -7.205 -2.756 1.00 97.25 262 ALA A N 1
ATOM 2087 C CA . ALA A 1 262 ? -16.783 -5.942 -2.070 1.00 97.25 262 ALA A CA 1
ATOM 2088 C C . ALA A 1 262 ? -15.679 -4.945 -2.437 1.00 97.25 262 ALA A C 1
ATOM 2090 O O . ALA A 1 262 ? -14.506 -5.303 -2.538 1.00 97.25 262 ALA A O 1
ATOM 2091 N N . TYR A 1 263 ? -16.065 -3.688 -2.610 1.00 93.62 263 TYR A N 1
ATOM 2092 C CA . TYR A 1 263 ? -15.199 -2.570 -2.968 1.00 93.62 263 TYR A CA 1
ATOM 2093 C C . TYR A 1 263 ? -15.459 -1.404 -2.019 1.00 93.62 263 TYR A C 1
ATOM 2095 O O . TYR A 1 263 ? -16.545 -1.291 -1.450 1.00 93.62 263 TYR A O 1
ATOM 2103 N N . SER A 1 264 ? -14.506 -0.481 -1.902 1.00 87.62 264 SER A N 1
ATOM 2104 C CA . SER A 1 264 ? -14.691 0.767 -1.148 1.00 87.62 264 SER A CA 1
ATOM 2105 C C . SER A 1 264 ? -15.916 1.561 -1.607 1.00 87.62 264 SER A C 1
ATOM 2107 O O . SER A 1 264 ? -16.653 2.093 -0.779 1.00 87.62 264 SER A O 1
ATOM 2109 N N . SER A 1 265 ? -16.209 1.553 -2.910 1.00 88.06 265 SER A N 1
ATOM 2110 C CA . SER A 1 265 ? -17.389 2.205 -3.488 1.00 88.06 265 SER A CA 1
ATOM 2111 C C . SER A 1 265 ? -18.727 1.625 -3.014 1.00 88.06 265 SER A C 1
ATOM 2113 O O . SER A 1 265 ? -19.750 2.283 -3.171 1.00 88.06 265 SER A O 1
ATOM 2115 N N . ASN A 1 266 ? -18.761 0.411 -2.447 1.00 93.38 266 ASN A N 1
ATOM 2116 C CA . ASN A 1 266 ? -19.982 -0.139 -1.847 1.00 93.38 266 ASN A CA 1
ATOM 2117 C C . ASN A 1 266 ? -20.330 0.515 -0.498 1.00 93.38 266 ASN A C 1
ATOM 2119 O O . ASN A 1 266 ? -21.425 0.293 0.006 1.00 93.38 266 ASN A O 1
ATOM 2123 N N . PHE A 1 267 ? -19.422 1.320 0.063 1.00 94.69 267 PHE A N 1
ATOM 2124 C CA . PHE A 1 267 ? -19.533 1.932 1.388 1.00 94.69 267 PHE A CA 1
ATOM 2125 C C . PHE A 1 267 ? -19.526 3.466 1.328 1.00 94.69 267 PHE A C 1
ATOM 2127 O O . PHE A 1 267 ? -19.079 4.122 2.270 1.00 94.69 267 PHE A O 1
ATOM 2134 N N . SER A 1 268 ? -20.015 4.052 0.231 1.00 90.81 268 SER A N 1
ATOM 2135 C CA . SER A 1 268 ? -20.024 5.507 0.011 1.00 90.81 268 SER A CA 1
ATOM 2136 C C . SER A 1 268 ? -20.711 6.281 1.143 1.00 90.81 268 SER A C 1
ATOM 2138 O O . SER A 1 268 ? -20.208 7.310 1.569 1.00 90.81 268 SER A O 1
ATOM 2140 N N . GLU A 1 269 ? -21.776 5.745 1.747 1.00 92.56 269 GLU A N 1
ATOM 2141 C CA . GLU A 1 269 ? -22.446 6.374 2.900 1.00 92.56 269 GLU A CA 1
ATOM 2142 C C . GLU A 1 269 ? -21.526 6.560 4.121 1.00 92.56 269 GLU A C 1
ATOM 2144 O O . GLU A 1 269 ? -21.683 7.506 4.893 1.00 92.56 269 GLU A O 1
ATOM 2149 N N . VAL A 1 270 ? -20.556 5.659 4.301 1.00 92.19 270 VAL A N 1
ATOM 2150 C CA . VAL A 1 270 ? -19.554 5.732 5.374 1.00 92.19 270 VAL A CA 1
ATOM 2151 C C . VAL A 1 270 ? -18.360 6.591 4.947 1.00 92.19 270 VAL A C 1
ATOM 2153 O O . VAL A 1 270 ? -17.778 7.286 5.778 1.00 92.19 270 VAL A O 1
ATOM 2156 N N . MET A 1 271 ? -18.000 6.535 3.663 1.00 83.75 271 MET A N 1
ATOM 2157 C CA . MET A 1 271 ? -16.764 7.088 3.108 1.00 83.75 271 MET A CA 1
ATOM 2158 C C . MET A 1 271 ? -16.901 8.548 2.658 1.00 83.75 271 MET A C 1
ATOM 2160 O O . MET A 1 271 ? -16.073 9.382 3.017 1.00 83.75 271 MET A O 1
ATOM 2164 N N . ASP A 1 272 ? -17.948 8.902 1.922 1.00 87.50 272 ASP A N 1
ATOM 2165 C CA . ASP A 1 272 ? -18.116 10.232 1.322 1.00 87.50 272 ASP A CA 1
ATOM 2166 C C . ASP A 1 272 ? -18.055 11.388 2.344 1.00 87.50 272 ASP A C 1
ATOM 2168 O O . ASP A 1 272 ? -17.455 12.419 2.033 1.00 87.50 272 ASP A O 1
ATOM 2172 N N . PRO A 1 273 ? -18.583 11.261 3.584 1.00 88.25 273 PRO A N 1
ATOM 2173 C CA . PRO A 1 273 ? -18.502 12.344 4.568 1.00 88.25 273 PRO A CA 1
ATOM 2174 C C . PRO A 1 273 ? -17.084 12.630 5.090 1.00 88.25 273 PRO A C 1
ATOM 2176 O O . PRO A 1 273 ? -16.839 13.701 5.649 1.00 88.25 273 PRO A O 1
ATOM 2179 N N . ILE A 1 274 ? -16.162 11.671 4.972 1.00 78.38 274 ILE A N 1
ATOM 2180 C CA . ILE A 1 274 ? -14.833 11.721 5.604 1.00 78.38 274 ILE A CA 1
ATOM 2181 C C . ILE A 1 274 ? -13.686 11.754 4.592 1.00 78.38 274 ILE A C 1
ATOM 2183 O O . ILE A 1 274 ? -12.623 12.292 4.904 1.00 78.38 274 ILE A O 1
ATOM 2187 N N . ILE A 1 275 ? -13.887 11.190 3.399 1.00 73.12 275 ILE A N 1
ATOM 2188 C CA . ILE A 1 275 ? -12.872 11.095 2.357 1.00 73.12 275 ILE A CA 1
ATOM 2189 C C . ILE A 1 275 ? -12.871 12.390 1.545 1.00 73.12 275 ILE A C 1
ATOM 2191 O O . ILE A 1 275 ? -13.762 12.663 0.749 1.00 73.12 275 ILE A O 1
ATOM 2195 N N . LYS A 1 276 ? -11.825 13.188 1.727 1.00 69.88 276 LYS A N 1
ATOM 2196 C CA . LYS A 1 276 ? -11.569 14.445 1.010 1.00 69.88 276 LYS A CA 1
ATOM 2197 C C . LYS A 1 276 ? -10.480 14.302 -0.050 1.00 69.88 276 LYS A C 1
ATOM 2199 O O . LYS A 1 276 ? -10.342 15.172 -0.905 1.00 69.88 276 LYS A O 1
ATOM 2204 N N . ASN A 1 277 ? -9.669 13.247 0.024 1.00 59.12 277 ASN A N 1
ATOM 2205 C CA . ASN A 1 277 ? -8.573 12.998 -0.905 1.00 59.12 277 ASN A CA 1
ATOM 2206 C C . ASN A 1 277 ? -8.249 11.498 -1.028 1.00 59.12 277 ASN A C 1
ATOM 2208 O O . ASN A 1 277 ? -8.688 10.669 -0.229 1.00 59.12 277 ASN A O 1
ATOM 2212 N N . ASN A 1 278 ? -7.435 11.159 -2.031 1.00 56.16 278 ASN A N 1
ATOM 2213 C CA . ASN A 1 278 ? -7.029 9.779 -2.309 1.00 56.16 278 ASN A CA 1
ATOM 2214 C C . ASN A 1 278 ? -6.213 9.151 -1.170 1.00 56.16 278 ASN A C 1
ATOM 2216 O O . ASN A 1 278 ? -6.251 7.935 -1.009 1.00 56.16 278 ASN A O 1
ATOM 2220 N N . TYR A 1 279 ? -5.496 9.956 -0.377 1.00 58.53 279 TYR A N 1
ATOM 2221 C CA . TYR A 1 279 ? -4.757 9.457 0.782 1.00 58.53 279 TYR A CA 1
ATOM 2222 C C . TYR A 1 279 ? -5.714 8.896 1.833 1.00 58.53 279 TYR A C 1
ATOM 2224 O O . TYR A 1 279 ? -5.543 7.772 2.285 1.00 58.53 279 TYR A O 1
ATOM 2232 N N . GLN A 1 280 ? -6.776 9.625 2.166 1.00 65.00 280 GLN A N 1
ATOM 2233 C CA . GLN A 1 280 ? -7.773 9.163 3.129 1.00 65.00 280 GLN A CA 1
ATOM 2234 C C . GLN A 1 280 ? -8.506 7.913 2.628 1.00 65.00 280 GLN A C 1
ATOM 2236 O O . GLN A 1 280 ? -8.746 6.998 3.414 1.00 65.00 280 GLN A O 1
ATOM 2241 N N . LEU A 1 281 ? -8.822 7.847 1.327 1.00 70.44 281 LEU A N 1
ATOM 2242 C CA . LEU A 1 281 ? -9.424 6.656 0.716 1.00 70.44 281 LEU A CA 1
ATOM 2243 C C . LEU A 1 281 ? -8.501 5.447 0.884 1.00 70.44 281 LEU A C 1
ATOM 2245 O O . LEU A 1 281 ? -8.912 4.417 1.413 1.00 70.44 281 LEU A O 1
ATOM 2249 N N . PHE A 1 282 ? -7.237 5.619 0.498 1.00 68.50 282 PHE A N 1
ATOM 2250 C CA . PHE A 1 282 ? -6.203 4.604 0.629 1.00 68.50 282 PHE A CA 1
ATOM 2251 C C . PHE A 1 282 ? -6.033 4.139 2.082 1.00 68.50 282 PHE A C 1
ATOM 2253 O O . PHE A 1 282 ? -5.938 2.941 2.344 1.00 68.50 282 PHE A O 1
ATOM 2260 N N . MET A 1 283 ? -6.042 5.072 3.035 1.00 67.19 283 MET A N 1
ATOM 2261 C CA . MET A 1 283 ? -5.939 4.776 4.462 1.00 67.19 283 MET A CA 1
ATOM 2262 C C . MET A 1 283 ? -7.081 3.886 4.944 1.00 67.19 283 MET A C 1
ATOM 2264 O O . MET A 1 283 ? -6.833 2.864 5.581 1.00 67.19 283 MET A O 1
ATOM 2268 N N . VAL A 1 284 ? -8.328 4.226 4.615 1.00 80.38 284 VAL A N 1
ATOM 2269 C CA . VAL A 1 284 ? -9.478 3.421 5.046 1.00 80.38 284 VAL A CA 1
ATOM 2270 C C . VAL A 1 284 ? -9.488 2.057 4.364 1.00 80.38 284 VAL A C 1
ATOM 2272 O O . VAL A 1 284 ? -9.658 1.053 5.050 1.00 80.38 284 VAL A O 1
ATOM 2275 N N . GLU A 1 285 ? -9.240 1.987 3.053 1.00 83.56 285 GLU A N 1
ATOM 2276 C CA . GLU A 1 285 ? -9.121 0.708 2.338 1.00 83.56 285 GLU A CA 1
ATOM 2277 C C . GLU A 1 285 ? -8.081 -0.198 2.995 1.00 83.56 285 GLU A C 1
ATOM 2279 O O . GLU A 1 285 ? -8.314 -1.391 3.187 1.00 83.56 285 GLU A O 1
ATOM 2284 N N . ARG A 1 286 ? -6.950 0.374 3.407 1.00 78.19 286 ARG A N 1
ATOM 2285 C CA . ARG A 1 286 ? -5.878 -0.365 4.063 1.00 78.19 286 ARG A CA 1
ATOM 2286 C C . ARG A 1 286 ? -6.263 -0.863 5.444 1.00 78.19 286 ARG A C 1
ATOM 2288 O O . ARG A 1 286 ? -6.049 -2.038 5.732 1.00 78.19 286 ARG A O 1
ATOM 2295 N N . LEU A 1 287 ? -6.882 -0.018 6.265 1.00 82.50 287 LEU A N 1
ATOM 2296 C CA . LEU A 1 287 ? -7.399 -0.428 7.570 1.00 82.50 287 LEU A CA 1
ATOM 2297 C C . LEU A 1 287 ? -8.436 -1.546 7.437 1.00 82.50 287 LEU A C 1
ATOM 2299 O O . LEU A 1 287 ? -8.428 -2.478 8.239 1.00 82.50 287 LEU A O 1
ATOM 2303 N N . VAL A 1 288 ? -9.297 -1.486 6.416 1.00 91.88 288 VAL A N 1
ATOM 2304 C CA . VAL A 1 288 ? -10.249 -2.556 6.094 1.00 91.88 288 VAL A CA 1
ATOM 2305 C C . VAL A 1 288 ? -9.503 -3.830 5.702 1.00 91.88 288 VAL A C 1
ATOM 2307 O O . VAL A 1 288 ? -9.781 -4.883 6.261 1.00 91.88 288 VAL A O 1
ATOM 2310 N N . MET A 1 289 ? -8.501 -3.774 4.825 1.00 90.06 289 MET A N 1
ATOM 2311 C CA . MET A 1 289 ? -7.728 -4.969 4.453 1.00 90.06 289 MET A CA 1
ATOM 2312 C C . MET A 1 289 ? -6.998 -5.611 5.643 1.00 90.06 289 MET A C 1
ATOM 2314 O O . MET A 1 289 ? -6.929 -6.833 5.717 1.00 90.06 289 MET A O 1
ATOM 2318 N N . MET A 1 290 ? -6.522 -4.823 6.613 1.00 83.00 290 MET A N 1
ATOM 2319 C CA . MET A 1 290 ? -5.878 -5.344 7.831 1.00 83.00 290 MET A CA 1
ATOM 2320 C C . MET A 1 290 ? -6.824 -6.118 8.758 1.00 83.00 290 MET A C 1
ATOM 2322 O O . MET A 1 290 ? -6.358 -6.903 9.575 1.00 83.00 290 MET A O 1
ATOM 2326 N N . GLY A 1 291 ? -8.138 -5.903 8.649 1.00 88.06 291 GLY A N 1
ATOM 2327 C CA . GLY A 1 291 ? -9.136 -6.689 9.381 1.00 88.06 291 GLY A CA 1
ATOM 2328 C C . GLY A 1 291 ? -9.494 -8.019 8.712 1.00 88.06 291 GLY A C 1
ATOM 2329 O O . GLY A 1 291 ? -10.276 -8.783 9.272 1.00 88.06 291 GLY A O 1
ATOM 2330 N N . ALA A 1 292 ? -8.967 -8.290 7.514 1.00 95.06 292 ALA A N 1
ATOM 2331 C CA . ALA A 1 292 ? -9.304 -9.487 6.760 1.00 95.06 292 ALA A CA 1
ATOM 2332 C C . ALA A 1 292 ? -8.696 -10.745 7.389 1.00 95.06 292 ALA A C 1
ATOM 2334 O O . ALA A 1 292 ? -7.569 -10.735 7.883 1.00 95.06 292 ALA A O 1
ATOM 2335 N N . LYS A 1 293 ? -9.415 -11.866 7.288 1.00 94.75 293 LYS A N 1
ATOM 2336 C CA . LYS A 1 293 ? -8.942 -13.172 7.764 1.00 94.75 293 LYS A CA 1
ATOM 2337 C C . LYS A 1 293 ? -7.704 -13.652 7.005 1.00 94.75 293 LYS A C 1
ATOM 2339 O O . LYS A 1 293 ? -6.747 -14.136 7.605 1.00 94.75 293 LYS A O 1
ATOM 2344 N N . THR A 1 294 ? -7.743 -13.522 5.684 1.00 93.88 294 THR A N 1
ATOM 2345 C CA . THR A 1 294 ? -6.626 -13.791 4.779 1.00 93.88 294 THR A CA 1
ATOM 2346 C C . THR A 1 294 ? -6.432 -12.570 3.902 1.00 93.88 294 THR A C 1
ATOM 2348 O O . THR A 1 294 ? -7.401 -12.040 3.354 1.00 93.88 294 THR A O 1
ATOM 2351 N N . PHE A 1 295 ? -5.185 -12.139 3.737 1.00 91.88 295 PHE A N 1
ATOM 2352 C CA . PHE A 1 295 ? -4.858 -10.964 2.943 1.00 91.88 295 PHE A CA 1
ATOM 2353 C C . PHE A 1 295 ? -3.750 -11.273 1.936 1.00 91.88 295 PHE A C 1
ATOM 2355 O O . PHE A 1 295 ? -2.652 -11.666 2.326 1.00 91.88 295 PHE A O 1
ATOM 2362 N N . PHE A 1 296 ? -4.040 -11.087 0.646 1.00 92.19 296 PHE A N 1
ATOM 2363 C CA . PHE A 1 296 ? -3.043 -11.169 -0.424 1.00 92.19 296 PHE A CA 1
ATOM 2364 C C . PHE A 1 296 ? -2.635 -9.781 -0.904 1.00 92.19 296 PHE A C 1
ATOM 2366 O O . PHE A 1 296 ? -3.478 -8.920 -1.158 1.00 92.19 296 PHE A O 1
ATOM 2373 N N . LYS A 1 297 ? -1.338 -9.590 -1.123 1.00 85.25 297 LYS A N 1
ATOM 2374 C CA . LYS A 1 297 ? -0.765 -8.364 -1.678 1.00 85.25 297 LYS A CA 1
ATOM 2375 C C . LYS A 1 297 ? -0.248 -8.604 -3.088 1.00 85.25 297 LYS A C 1
ATOM 2377 O O . LYS A 1 297 ? 0.086 -9.721 -3.472 1.00 85.25 297 LYS A O 1
ATOM 2382 N N . THR A 1 298 ? -0.119 -7.536 -3.868 1.00 85.12 298 THR A N 1
ATOM 2383 C CA . THR A 1 298 ? 0.506 -7.634 -5.198 1.00 85.12 298 THR A CA 1
ATOM 2384 C C . THR A 1 298 ? 1.955 -8.092 -5.093 1.00 85.12 298 THR A C 1
ATOM 2386 O O . THR A 1 298 ? 2.380 -8.965 -5.844 1.00 85.12 298 THR A O 1
ATOM 2389 N N . PHE A 1 299 ? 2.690 -7.535 -4.133 1.00 76.94 299 PHE A N 1
ATOM 2390 C CA . PHE A 1 299 ? 4.093 -7.833 -3.882 1.00 76.94 299 PHE A CA 1
ATOM 2391 C C . PHE A 1 299 ? 4.306 -8.187 -2.419 1.00 76.94 299 PHE A C 1
ATOM 2393 O O . PHE A 1 299 ? 3.488 -7.860 -1.560 1.00 76.94 299 PHE A O 1
ATOM 2400 N N . LYS A 1 300 ? 5.434 -8.838 -2.164 1.00 69.00 300 LYS A N 1
ATOM 2401 C CA . LYS A 1 300 ? 5.889 -9.181 -0.830 1.00 69.00 300 LYS A CA 1
ATOM 2402 C C . LYS A 1 300 ? 6.530 -7.971 -0.161 1.00 69.00 300 LYS A C 1
ATOM 2404 O O . LYS A 1 300 ? 7.444 -7.378 -0.730 1.00 69.00 300 LYS A O 1
ATOM 2409 N N . GLU A 1 301 ? 6.089 -7.640 1.043 1.00 63.78 301 GLU A N 1
ATOM 2410 C CA . GLU A 1 301 ? 6.773 -6.668 1.905 1.00 63.78 301 GLU A CA 1
ATOM 2411 C C . GLU A 1 301 ? 7.448 -7.380 3.073 1.00 63.78 301 GLU A C 1
ATOM 2413 O O . GLU A 1 301 ? 8.580 -7.057 3.424 1.00 63.78 301 GLU A O 1
ATOM 2418 N N . TYR A 1 302 ? 6.782 -8.397 3.620 1.00 62.56 302 TYR A N 1
ATOM 2419 C CA . TYR A 1 302 ? 7.279 -9.229 4.710 1.00 62.56 302 TYR A CA 1
ATOM 2420 C C . TYR A 1 302 ? 7.390 -10.688 4.287 1.00 62.56 302 TYR A C 1
ATOM 2422 O O . TYR A 1 302 ? 6.676 -11.157 3.401 1.00 62.56 302 TYR A O 1
ATOM 2430 N N . GLU A 1 303 ? 8.260 -11.446 4.958 1.00 66.50 303 GLU A N 1
ATOM 2431 C CA . GLU A 1 303 ? 8.476 -12.871 4.671 1.00 66.50 303 GLU A CA 1
ATOM 2432 C C . GLU A 1 303 ? 7.204 -13.725 4.732 1.00 66.50 303 GLU A C 1
ATOM 2434 O O . GLU A 1 303 ? 7.103 -14.723 4.014 1.00 66.50 303 GLU A O 1
ATOM 2439 N N . THR A 1 304 ? 6.233 -13.290 5.529 1.00 71.81 304 THR A N 1
ATOM 2440 C CA . THR A 1 304 ? 4.958 -13.957 5.797 1.00 71.81 304 THR A CA 1
ATOM 2441 C C . THR A 1 304 ? 3.818 -13.543 4.863 1.00 71.81 304 THR A C 1
ATOM 2443 O O . THR A 1 304 ? 2.749 -14.149 4.932 1.00 71.81 304 THR A O 1
ATOM 2446 N N . ASP A 1 305 ? 4.010 -12.538 4.003 1.00 77.62 305 ASP A N 1
ATOM 2447 C CA . ASP A 1 305 ? 2.947 -12.054 3.119 1.00 77.62 305 ASP A CA 1
ATOM 2448 C C . ASP A 1 305 ? 2.562 -13.096 2.061 1.00 77.62 305 ASP A C 1
ATOM 2450 O O . ASP A 1 305 ? 3.421 -13.735 1.448 1.00 77.62 305 ASP A O 1
ATOM 2454 N N . LEU A 1 306 ? 1.258 -13.194 1.789 1.00 86.62 306 LEU A N 1
ATOM 2455 C CA . LEU A 1 306 ? 0.723 -13.928 0.646 1.00 86.62 306 LEU A CA 1
ATOM 2456 C C . LEU A 1 306 ? 0.734 -13.024 -0.590 1.00 86.62 306 LEU A C 1
ATOM 2458 O O . LEU A 1 306 ? 0.266 -11.883 -0.532 1.00 86.62 306 LEU A O 1
ATOM 2462 N N . THR A 1 307 ? 1.235 -13.526 -1.718 1.00 87.06 307 THR A N 1
ATOM 2463 C CA . THR A 1 307 ? 1.482 -12.693 -2.906 1.00 87.06 307 THR A CA 1
ATOM 2464 C C . THR A 1 307 ? 0.619 -13.072 -4.100 1.00 87.06 307 THR A C 1
ATOM 2466 O O . THR A 1 307 ? 0.237 -14.225 -4.268 1.00 87.06 307 THR A O 1
ATOM 2469 N N . LEU A 1 308 ? 0.310 -12.094 -4.952 1.00 88.81 308 LEU A N 1
ATOM 2470 C CA . LEU A 1 308 ? -0.375 -12.320 -6.227 1.00 88.81 308 LEU A CA 1
ATOM 2471 C C . LEU A 1 308 ? 0.597 -12.497 -7.398 1.00 88.81 308 LEU A C 1
ATOM 2473 O O . LEU A 1 308 ? 0.182 -13.018 -8.430 1.00 88.81 308 LEU A O 1
ATOM 2477 N N . THR A 1 309 ? 1.860 -12.081 -7.252 1.00 83.06 309 THR A N 1
ATOM 2478 C CA . THR A 1 309 ? 2.866 -12.086 -8.327 1.00 83.06 309 THR A CA 1
ATOM 2479 C C . THR A 1 309 ? 4.035 -13.023 -8.035 1.00 83.06 309 THR A C 1
ATOM 2481 O O . THR A 1 309 ? 4.474 -13.145 -6.893 1.00 83.06 309 THR A O 1
ATOM 2484 N N . ASP A 1 310 ? 4.574 -13.639 -9.091 1.00 75.44 310 ASP A N 1
ATOM 2485 C CA . ASP A 1 310 ? 5.740 -14.537 -9.015 1.00 75.44 310 ASP A CA 1
ATOM 2486 C C . ASP A 1 310 ? 7.071 -13.812 -9.282 1.00 75.44 310 ASP A C 1
ATOM 2488 O O . ASP A 1 310 ? 8.054 -14.454 -9.641 1.00 75.44 310 ASP A O 1
ATOM 2492 N N . ASP A 1 311 ? 7.122 -12.475 -9.189 1.00 70.88 311 ASP A N 1
ATOM 2493 C CA . ASP A 1 311 ? 8.325 -11.716 -9.552 1.00 70.88 311 ASP A CA 1
ATOM 2494 C C . ASP A 1 311 ? 9.490 -12.065 -8.606 1.00 70.88 311 ASP A C 1
ATOM 2496 O O . ASP A 1 311 ? 9.470 -11.673 -7.435 1.00 70.88 311 ASP A O 1
ATOM 2500 N N . PRO A 1 312 ? 10.548 -12.733 -9.095 1.00 61.44 312 PRO A N 1
ATOM 2501 C CA . PRO A 1 312 ? 11.626 -13.217 -8.242 1.00 61.44 312 PRO A CA 1
ATOM 2502 C C . PRO A 1 312 ? 12.539 -12.110 -7.724 1.00 61.44 312 PRO A C 1
ATOM 2504 O O . PRO A 1 312 ? 13.234 -12.286 -6.726 1.00 61.44 312 PRO A O 1
ATOM 2507 N N . LYS A 1 313 ? 12.523 -10.932 -8.363 1.00 59.88 313 LYS A N 1
ATOM 2508 C CA . LYS A 1 313 ? 13.213 -9.743 -7.847 1.00 59.88 313 LYS A CA 1
ATOM 2509 C C . LYS A 1 313 ? 12.451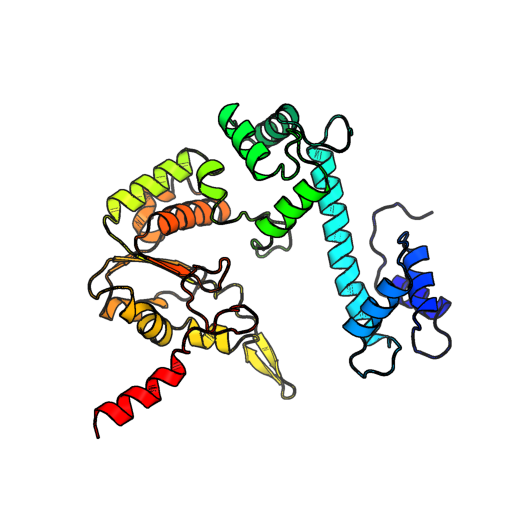 -9.112 -6.682 1.00 59.88 313 LYS A C 1
ATOM 2511 O O . LYS A 1 313 ? 13.008 -8.284 -5.964 1.00 59.88 313 LYS A O 1
ATOM 2516 N N . LYS A 1 314 ? 11.172 -9.460 -6.517 1.00 61.53 314 LYS A N 1
ATOM 2517 C CA . LYS A 1 314 ? 10.279 -8.939 -5.475 1.00 61.53 314 LYS A CA 1
ATOM 2518 C C . LYS A 1 314 ? 9.848 -10.001 -4.469 1.00 61.53 314 LYS A C 1
ATOM 2520 O O . LYS A 1 314 ? 9.354 -9.637 -3.409 1.00 61.53 314 LYS A O 1
ATOM 2525 N N . ASN A 1 315 ? 10.068 -11.282 -4.756 1.00 59.78 315 ASN A N 1
ATOM 2526 C CA . ASN A 1 315 ? 9.704 -12.391 -3.891 1.00 59.78 315 ASN A CA 1
ATOM 2527 C C . ASN A 1 315 ? 10.906 -13.326 -3.675 1.00 59.78 315 ASN A C 1
ATOM 2529 O O . ASN A 1 315 ? 11.301 -14.065 -4.570 1.00 59.78 315 ASN A O 1
ATOM 2533 N N . LYS A 1 316 ? 11.507 -13.268 -2.477 1.00 53.25 316 LYS A N 1
ATOM 2534 C CA . LYS A 1 316 ? 12.710 -14.048 -2.121 1.00 53.25 316 LYS A CA 1
ATOM 2535 C C . LYS A 1 316 ? 12.417 -15.518 -1.780 1.00 53.25 316 LYS A C 1
ATOM 2537 O O . LYS A 1 316 ? 13.303 -16.350 -1.941 1.00 53.25 316 LYS A O 1
ATOM 2542 N N . ASN A 1 317 ? 11.188 -15.841 -1.357 1.00 54.00 317 ASN A N 1
ATOM 2543 C CA . ASN A 1 317 ? 10.730 -17.225 -1.198 1.00 54.00 317 ASN A CA 1
ATOM 2544 C C . ASN A 1 317 ? 9.806 -17.543 -2.362 1.00 54.00 317 ASN A C 1
ATOM 2546 O O . ASN A 1 317 ? 8.702 -17.013 -2.448 1.00 54.00 317 ASN A O 1
ATOM 2550 N N . TRP A 1 318 ? 10.283 -18.393 -3.254 1.00 52.41 318 TRP A N 1
ATOM 2551 C CA . TRP A 1 318 ? 9.581 -18.754 -4.470 1.00 52.41 318 TRP A CA 1
ATOM 2552 C C . TRP A 1 318 ? 8.339 -19.573 -4.101 1.00 52.41 318 TRP A C 1
ATOM 2554 O O . TRP A 1 318 ? 8.437 -20.760 -3.789 1.00 52.41 318 TRP A O 1
ATOM 2564 N N . GLU A 1 31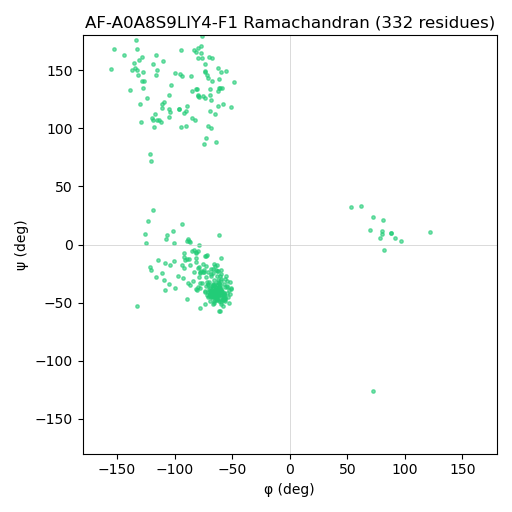9 ? 7.162 -18.940 -4.089 1.00 62.12 319 GLU A N 1
ATOM 2565 C CA . GLU A 1 319 ? 5.908 -19.689 -4.196 1.00 62.12 319 GLU A CA 1
ATOM 2566 C C . GLU A 1 319 ? 5.921 -20.452 -5.529 1.00 62.12 319 GLU A C 1
ATOM 2568 O O . GLU A 1 319 ? 6.512 -19.990 -6.507 1.00 62.12 319 GLU A O 1
ATOM 2573 N N . ILE A 1 320 ? 5.283 -21.627 -5.578 1.00 64.31 320 ILE A N 1
ATOM 2574 C CA . ILE A 1 320 ? 5.163 -22.377 -6.833 1.00 64.31 320 ILE A CA 1
ATOM 2575 C C . ILE A 1 320 ? 4.366 -21.506 -7.815 1.00 64.31 320 ILE A C 1
ATOM 2577 O O . ILE A 1 320 ? 3.203 -21.197 -7.518 1.00 64.31 320 ILE A O 1
ATOM 2581 N N . PRO A 1 321 ? 4.949 -21.118 -8.964 1.00 69.44 321 PRO A N 1
ATOM 2582 C CA . PRO A 1 321 ? 4.290 -20.197 -9.866 1.00 69.44 321 PRO A CA 1
ATOM 2583 C C . PRO A 1 321 ? 2.970 -20.752 -10.395 1.00 69.44 321 PRO A C 1
ATOM 2585 O O . PRO A 1 321 ? 2.841 -21.934 -10.716 1.00 69.44 321 PRO A O 1
ATOM 2588 N N . VAL A 1 322 ? 1.967 -19.891 -10.549 1.00 70.44 322 VAL A N 1
ATOM 2589 C CA . VAL A 1 322 ? 0.613 -20.334 -10.943 1.00 70.44 322 VAL A CA 1
ATOM 2590 C C . VAL A 1 322 ? 0.602 -21.029 -12.312 1.00 70.44 322 VAL A C 1
ATOM 2592 O O . VAL A 1 322 ? -0.248 -21.879 -12.575 1.00 70.44 322 VAL A O 1
ATOM 2595 N N . TYR A 1 323 ? 1.549 -20.689 -13.186 1.00 69.75 323 TYR A N 1
ATOM 2596 C CA . TYR A 1 323 ? 1.672 -21.273 -14.519 1.00 69.75 323 TYR A CA 1
ATOM 2597 C C . TYR A 1 323 ? 2.326 -22.662 -14.534 1.00 69.75 323 TYR A C 1
ATOM 2599 O O . TYR A 1 323 ? 2.113 -23.393 -15.493 1.00 69.75 323 TYR A O 1
ATOM 2607 N N . THR A 1 324 ? 3.065 -23.070 -13.497 1.00 66.69 324 THR A N 1
ATOM 2608 C CA . THR A 1 324 ? 3.601 -24.445 -13.417 1.00 66.69 324 THR A CA 1
ATOM 2609 C C . THR A 1 324 ? 2.556 -25.440 -12.901 1.00 66.69 324 THR A C 1
ATOM 2611 O O . THR A 1 324 ? 2.700 -26.641 -13.085 1.00 66.69 324 THR A O 1
ATOM 2614 N N . MET A 1 325 ? 1.456 -24.950 -12.314 1.00 61.44 325 MET A N 1
ATOM 2615 C CA . MET A 1 325 ? 0.326 -25.771 -11.848 1.00 61.44 325 MET A CA 1
ATOM 2616 C C . MET A 1 325 ? -0.537 -26.334 -12.998 1.00 61.44 325 MET A C 1
ATOM 2618 O O . MET A 1 325 ? -1.439 -27.136 -12.753 1.00 61.44 325 MET A O 1
ATOM 2622 N N . GLU A 1 326 ? -0.323 -25.893 -14.246 1.00 54.69 326 GLU A N 1
ATOM 2623 C CA . GLU A 1 326 ? -1.029 -26.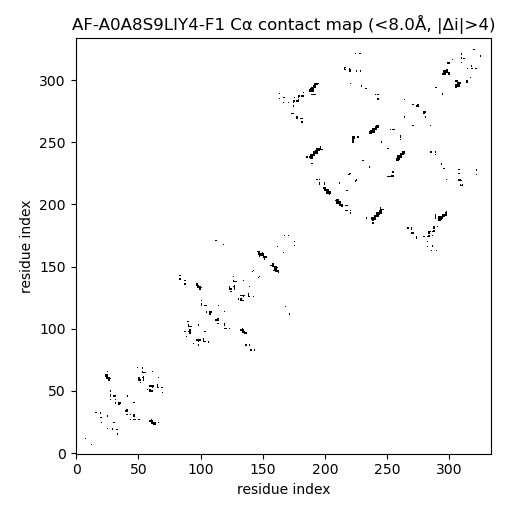433 -15.421 1.00 54.69 326 GLU A CA 1
ATOM 2624 C C . GLU A 1 326 ? -0.542 -27.835 -15.810 1.00 54.69 326 GLU A C 1
ATOM 2626 O O . GLU A 1 326 ? -1.336 -28.623 -16.331 1.00 54.69 326 GLU A O 1
ATOM 2631 N N . ASP A 1 327 ? 0.714 -28.171 -15.506 1.00 50.88 327 ASP A N 1
ATOM 2632 C CA . ASP A 1 327 ? 1.292 -29.477 -15.836 1.00 50.88 327 ASP A CA 1
ATOM 2633 C C . ASP A 1 327 ? 0.835 -30.575 -14.854 1.00 50.88 327 ASP A C 1
ATOM 2635 O O . ASP A 1 327 ? 0.542 -31.696 -15.270 1.00 50.88 327 ASP A O 1
ATOM 2639 N N . GLU A 1 328 ? 0.605 -30.243 -13.579 1.00 48.03 328 GLU A N 1
ATOM 2640 C CA . GLU A 1 328 ? 0.168 -31.210 -12.551 1.00 48.03 328 GLU A CA 1
ATOM 2641 C C . GLU A 1 328 ? -1.269 -31.741 -12.762 1.00 48.03 328 GLU A C 1
ATOM 2643 O O . GLU A 1 328 ? -1.615 -32.850 -12.340 1.00 48.03 328 GLU A O 1
ATOM 2648 N N . ARG A 1 329 ? -2.141 -30.986 -13.448 1.00 49.66 329 ARG A N 1
ATOM 2649 C CA . ARG A 1 329 ? -3.501 -31.462 -13.780 1.00 49.66 329 ARG A CA 1
ATOM 2650 C C . ARG A 1 329 ? -3.553 -32.377 -15.001 1.00 49.66 329 ARG A C 1
ATOM 2652 O O . ARG A 1 329 ? -4.593 -32.989 -15.227 1.00 49.66 329 ARG A O 1
ATOM 2659 N N . LYS A 1 330 ? -2.477 -32.486 -15.786 1.00 46.66 330 LYS A N 1
ATOM 2660 C CA . LYS A 1 330 ? -2.415 -33.448 -16.899 1.00 46.66 330 LYS A CA 1
ATOM 2661 C C . LYS A 1 330 ? -1.981 -34.838 -16.433 1.00 46.66 330 LYS A C 1
ATOM 2663 O O . LYS A 1 330 ? -2.472 -35.824 -16.970 1.00 46.66 330 LYS A O 1
ATOM 2668 N N . GLU A 1 331 ? -1.155 -34.928 -15.393 1.00 41.59 331 GLU A N 1
ATOM 2669 C CA . GLU A 1 331 ? -0.708 -36.218 -14.841 1.00 41.59 331 GLU A CA 1
ATOM 2670 C C . GLU A 1 331 ? -1.734 -36.887 -13.913 1.00 41.59 331 GLU A C 1
ATOM 2672 O O . GLU A 1 331 ? -1.711 -38.099 -13.742 1.00 41.59 331 GLU A O 1
ATOM 2677 N N . SER A 1 332 ? -2.692 -36.139 -13.360 1.00 42.38 332 SER A N 1
ATOM 2678 C CA . SER A 1 332 ? -3.748 -36.687 -12.487 1.00 42.38 332 SER A CA 1
ATOM 2679 C C . SER A 1 332 ? -4.987 -37.210 -13.233 1.00 42.38 332 SER A C 1
ATOM 2681 O O . SER A 1 332 ? -5.944 -37.657 -12.600 1.00 42.38 332 SER A O 1
ATOM 2683 N N . VAL A 1 333 ? -4.976 -37.172 -14.571 1.00 47.94 333 VAL A N 1
ATOM 2684 C CA . VAL A 1 333 ? -6.045 -37.700 -15.446 1.00 47.94 333 VAL A CA 1
ATOM 2685 C C . VAL A 1 333 ? -5.491 -38.740 -16.439 1.00 47.94 333 VAL A C 1
ATOM 2687 O O . VAL A 1 333 ? -6.105 -39.000 -17.471 1.00 47.94 333 VAL A O 1
ATOM 2690 N N . SER A 1 334 ? -4.326 -39.328 -16.144 1.00 39.19 334 SER A N 1
ATOM 2691 C CA . SER A 1 334 ? -3.721 -40.413 -16.936 1.00 39.19 334 SER A CA 1
ATOM 2692 C C . SER A 1 334 ? -3.936 -41.774 -16.288 1.00 39.19 334 SER A C 1
ATOM 2694 O O . SER A 1 334 ? -3.677 -41.880 -15.068 1.00 39.19 334 SER A O 1
#

Solvent-accessible surface area (backbone atoms only — not com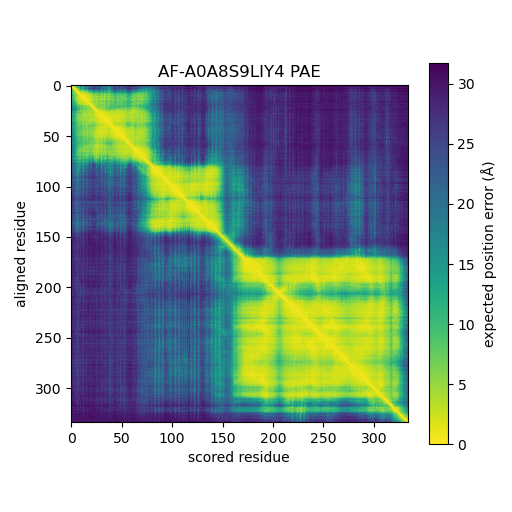parable to full-atom values): 19612 Å² total; per-residue (Å²): 134,84,72,91,89,68,81,79,48,75,69,53,54,50,51,58,43,63,74,66,40,90,84,73,51,40,40,62,67,45,49,54,50,53,41,42,76,75,75,43,87,81,51,74,68,57,39,49,51,57,42,66,74,44,33,83,85,66,79,82,41,31,40,67,75,34,44,54,52,50,45,60,49,47,51,56,50,46,55,50,49,51,52,49,51,53,50,46,52,66,37,20,76,86,67,80,64,43,32,41,59,69,33,51,49,50,47,38,40,75,75,71,43,84,73,54,72,69,60,40,53,52,56,41,64,76,43,26,84,88,69,82,75,36,32,39,62,69,37,49,45,49,48,49,62,76,26,22,78,79,40,79,56,102,73,85,55,96,40,83,32,72,41,85,87,57,42,77,83,69,43,55,69,70,46,48,54,37,19,52,52,49,42,65,74,60,59,79,32,30,23,40,40,43,79,41,56,85,67,70,41,75,40,64,48,100,83,67,49,79,38,63,72,48,56,64,59,60,54,27,70,32,45,76,41,40,50,65,62,42,53,85,80,51,68,75,72,39,36,36,36,50,44,63,59,59,79,62,83,68,64,60,51,73,45,52,83,45,27,45,76,41,47,72,80,80,41,44,89,65,40,61,88,70,46,86,48,72,66,53,47,53,50,27,52,49,54,36,40,72,70,30,81,47,56,34,27,42,60,50,85,52,97,82,54,41,55,49,47,80,50,66,93,56,34,90,71,79,68,83,49,77,78,64,57,62,60,61,63,57,65,77,75,110